Protein AF-A0A1J9Q539-F1 (afdb_monomer_lite)

pLDDT: mean 71.37, std 24.45, range [31.83, 98.31]

Foldseek 3Di:
DDDDDDDDDDDDDDDDDDDDDDDDDDDDDDPPPPPPPPPPPPDDPDDPVVLVVLLVCLVCCPVCPDPVVVVLVCQLVVQQVLLVVVCVVCVDPPPPPPDDDDDDDDPDDDDDDDDPPPPVDPQADEEEAEACFLPSNQLVVLLLADQPDPDDDDDDDDDDDDPPVNPPPNRRQNAYEYEHAHPSRVVNNVVVLCVDPSSVSCVVVVRYYYDDDPDD

Secondary structure (DSSP, 8-state):
---PPPPPPP-----------PPPP---------------TTS-SS-HHHHHHHHHHGGGTT-TTSTTHHHHHHHHHHHHHHHHHHHHHS--------------------------------SSEEEEEET-TT-HHHHHHHTTSPP--------------------SS---EEEEEEE-S-HHHHHHHHHHHHHSHHHHHHHHTTSEEEE-SS--

Radius of gyration: 27.83 Å; chains: 1; bounding box: 66×62×78 Å

Structure (mmCIF, N/CA/C/O backbone):
data_AF-A0A1J9Q539-F1
#
_entry.id   AF-A0A1J9Q539-F1
#
loop_
_atom_site.group_PDB
_atom_site.id
_atom_site.type_symbol
_atom_site.label_atom_id
_atom_site.label_alt_id
_atom_site.label_comp_id
_atom_site.label_asym_id
_atom_site.label_entity_id
_atom_site.label_seq_id
_atom_site.pdbx_PDB_ins_code
_atom_site.Cartn_x
_atom_site.Cartn_y
_atom_site.Cartn_z
_atom_site.occupancy
_atom_site.B_iso_or_equiv
_atom_site.auth_seq_id
_atom_site.auth_comp_id
_atom_site.auth_asym_id
_atom_site.auth_atom_id
_atom_site.pdbx_PDB_model_num
ATOM 1 N N . MET A 1 1 ? 9.274 31.537 33.045 1.00 42.12 1 MET A N 1
ATOM 2 C CA . MET A 1 1 ? 9.242 32.450 31.883 1.00 42.12 1 MET A CA 1
ATOM 3 C C . MET A 1 1 ? 8.513 31.735 30.762 1.00 42.12 1 MET A C 1
ATOM 5 O O . MET A 1 1 ? 8.991 30.708 30.305 1.00 42.12 1 MET A O 1
ATOM 9 N N . ALA A 1 2 ? 7.308 32.199 30.438 1.00 37.06 2 ALA A N 1
ATOM 10 C CA . ALA A 1 2 ? 6.438 31.600 29.434 1.00 37.06 2 ALA A CA 1
ATOM 11 C C . ALA A 1 2 ? 6.957 31.912 28.022 1.00 37.06 2 ALA A C 1
ATOM 13 O O . ALA A 1 2 ? 7.284 33.062 27.732 1.00 37.06 2 ALA A O 1
ATOM 14 N N . LEU A 1 3 ? 7.022 30.900 27.157 1.00 38.91 3 LEU A N 1
ATOM 15 C CA . LEU A 1 3 ? 7.260 31.073 25.727 1.00 38.91 3 LEU A CA 1
ATOM 16 C C . LEU A 1 3 ? 5.911 30.975 25.010 1.00 38.91 3 LEU A C 1
ATOM 18 O O . LEU A 1 3 ? 5.262 29.932 25.033 1.00 38.91 3 LEU A O 1
ATOM 22 N N . ASN A 1 4 ? 5.482 32.087 24.415 1.00 45.25 4 ASN A N 1
ATOM 23 C CA . ASN A 1 4 ? 4.304 32.149 23.554 1.00 45.25 4 ASN A CA 1
ATOM 24 C C . ASN A 1 4 ? 4.584 31.461 22.203 1.00 45.25 4 ASN A C 1
ATOM 26 O O . ASN A 1 4 ? 5.661 31.667 21.638 1.00 45.25 4 ASN A O 1
ATOM 30 N N . PRO A 1 5 ? 3.613 30.728 21.631 1.00 40.72 5 PRO A N 1
ATOM 31 C CA . PRO A 1 5 ? 3.705 30.206 20.273 1.00 40.72 5 PRO A CA 1
ATOM 32 C C . PRO A 1 5 ? 3.357 31.284 19.232 1.00 40.72 5 PRO A C 1
ATOM 34 O O . PRO A 1 5 ? 2.378 32.021 19.363 1.00 40.72 5 PRO A O 1
ATOM 37 N N . LEU A 1 6 ? 4.162 31.362 18.171 1.00 38.12 6 LEU A N 1
ATOM 38 C CA . LEU A 1 6 ? 3.919 32.217 17.009 1.00 38.12 6 LEU A CA 1
ATOM 39 C C . LEU A 1 6 ? 2.803 31.617 16.135 1.00 38.12 6 LEU A C 1
ATOM 41 O O . LEU A 1 6 ? 2.889 30.473 15.694 1.00 38.12 6 LEU A O 1
ATOM 45 N N . ARG A 1 7 ? 1.758 32.409 15.872 1.00 44.91 7 ARG A N 1
ATOM 46 C CA . ARG A 1 7 ? 0.731 32.140 14.851 1.00 44.91 7 ARG A CA 1
ATOM 47 C C . ARG A 1 7 ? 1.311 32.314 13.436 1.00 44.91 7 ARG A C 1
ATOM 49 O O . ARG A 1 7 ? 2.061 33.267 13.229 1.00 44.91 7 ARG A O 1
ATOM 56 N N . PRO A 1 8 ? 0.883 31.528 12.433 1.00 36.09 8 PRO A N 1
ATOM 57 C CA . PRO A 1 8 ? 1.093 31.875 11.033 1.00 36.09 8 PRO A CA 1
ATOM 58 C C . PRO A 1 8 ? 0.016 32.866 10.554 1.00 36.09 8 PRO A C 1
ATOM 60 O O . PRO A 1 8 ? -1.183 32.610 10.672 1.00 36.09 8 PRO A O 1
ATOM 63 N N . SER A 1 9 ? 0.450 34.014 10.023 1.00 42.09 9 SER A N 1
ATOM 64 C CA . SER A 1 9 ? -0.410 34.987 9.339 1.00 42.09 9 SER A CA 1
ATOM 65 C C . SER A 1 9 ? -0.566 34.611 7.869 1.00 42.09 9 SER A C 1
ATOM 67 O O . SER A 1 9 ? 0.409 34.305 7.185 1.00 42.09 9 SER A O 1
ATOM 69 N N . ALA A 1 10 ? -1.805 34.670 7.392 1.00 37.72 10 ALA A N 1
ATOM 70 C CA . ALA A 1 10 ? -2.183 34.483 6.004 1.00 37.72 10 ALA A CA 1
ATOM 71 C C . ALA A 1 10 ? -1.766 35.668 5.110 1.00 37.72 10 ALA A C 1
ATOM 73 O O . ALA A 1 10 ? -1.672 36.804 5.567 1.00 37.72 10 ALA A O 1
ATOM 74 N N . ALA A 1 11 ? -1.662 35.350 3.816 1.00 34.12 11 ALA A N 1
ATOM 75 C CA . ALA A 1 11 ? -1.829 36.217 2.650 1.00 34.12 11 ALA A CA 1
ATOM 76 C C . ALA A 1 11 ? -0.746 37.267 2.331 1.00 34.12 11 ALA A C 1
ATOM 78 O O . ALA A 1 11 ? -0.650 38.317 2.953 1.00 34.12 11 ALA A O 1
ATOM 79 N N . ALA A 1 12 ? -0.073 37.055 1.197 1.00 35.22 12 ALA A N 1
ATOM 80 C CA . ALA A 1 12 ? 0.263 38.132 0.268 1.00 35.22 12 ALA A CA 1
ATOM 81 C C . ALA A 1 12 ? 0.348 37.560 -1.153 1.00 35.22 12 ALA A C 1
ATOM 83 O O . ALA A 1 12 ? 1.359 37.006 -1.578 1.00 35.22 12 ALA A O 1
ATOM 84 N N . ALA A 1 13 ? -0.763 37.660 -1.877 1.00 35.72 13 ALA A N 1
ATOM 85 C CA . ALA A 1 13 ? -0.792 37.488 -3.317 1.00 35.72 13 ALA A CA 1
ATOM 86 C C . ALA A 1 13 ? -0.565 38.845 -4.004 1.00 35.72 13 ALA A C 1
ATOM 88 O O . ALA A 1 13 ? -1.019 39.875 -3.507 1.00 35.72 13 ALA A O 1
ATOM 89 N N . ARG A 1 14 ? -0.037 38.755 -5.234 1.00 40.31 14 ARG A N 1
ATOM 90 C CA . ARG A 1 14 ? -0.071 39.727 -6.348 1.00 40.31 14 ARG A CA 1
ATOM 91 C C . ARG A 1 14 ? 1.044 40.781 -6.379 1.00 40.31 14 ARG A C 1
ATOM 93 O O . ARG A 1 14 ? 1.140 41.629 -5.506 1.00 40.31 14 ARG A O 1
ATOM 100 N N . ASN A 1 15 ? 1.811 40.779 -7.475 1.00 34.03 15 ASN A N 1
ATOM 101 C CA . ASN A 1 15 ? 1.743 41.815 -8.520 1.00 34.03 15 ASN A CA 1
ATOM 102 C C . ASN A 1 15 ? 2.769 41.518 -9.632 1.00 34.03 15 ASN A C 1
ATOM 104 O O . ASN A 1 15 ? 3.953 41.794 -9.479 1.00 34.03 15 ASN A O 1
ATOM 108 N N . LEU A 1 16 ? 2.311 40.972 -10.764 1.00 41.88 16 LEU A N 1
ATOM 109 C CA . LEU A 1 16 ? 3.069 40.981 -12.019 1.00 41.88 16 LEU A CA 1
ATOM 110 C C . LEU A 1 16 ? 2.369 41.942 -12.977 1.00 41.88 16 LEU A C 1
ATOM 112 O O . LEU A 1 16 ? 1.231 41.724 -13.392 1.00 41.88 16 LEU A O 1
ATOM 116 N N . THR A 1 17 ? 3.050 43.049 -13.242 1.00 40.03 17 THR A N 1
ATOM 117 C CA . THR A 1 17 ? 2.577 44.178 -14.035 1.00 40.03 17 THR A CA 1
ATOM 118 C C . THR A 1 17 ? 2.595 43.854 -15.528 1.00 40.03 17 THR A C 1
ATOM 120 O O . THR A 1 17 ? 3.557 43.309 -16.061 1.00 40.03 17 THR A O 1
ATOM 123 N N . LEU A 1 18 ? 1.499 44.240 -16.179 1.00 38.53 18 LEU A N 1
ATOM 124 C CA . LEU A 1 18 ? 1.241 44.285 -17.615 1.00 38.53 18 LEU A CA 1
ATOM 125 C C . LEU A 1 18 ? 2.392 44.871 -18.450 1.00 38.53 18 LEU A C 1
ATOM 127 O O . LEU A 1 18 ? 2.784 46.017 -18.236 1.00 38.53 18 LEU A O 1
ATOM 131 N N . LEU A 1 19 ? 2.759 44.177 -19.533 1.00 40.41 19 LEU A N 1
ATOM 132 C CA . LEU A 1 19 ? 3.248 44.825 -20.752 1.00 40.41 19 LEU A CA 1
ATOM 133 C C . LEU A 1 19 ? 2.291 44.521 -21.912 1.00 40.41 19 LEU A C 1
ATOM 135 O O . LEU A 1 19 ? 2.275 43.442 -22.498 1.00 40.41 19 LEU A O 1
ATOM 139 N N . ARG A 1 20 ? 1.455 45.519 -22.193 1.00 40.19 20 ARG A N 1
ATOM 140 C CA . ARG A 1 20 ? 0.534 45.616 -23.327 1.00 40.19 20 ARG A CA 1
ATOM 141 C C . ARG A 1 20 ? 1.309 45.734 -24.647 1.00 40.19 20 ARG A C 1
ATOM 143 O O . ARG A 1 20 ? 2.167 46.601 -24.767 1.00 40.19 20 ARG A O 1
ATOM 150 N N . HIS A 1 21 ? 0.945 44.944 -25.651 1.00 42.12 21 HIS A N 1
ATOM 151 C CA . HIS A 1 21 ? 1.160 45.273 -27.063 1.00 42.12 21 HIS A CA 1
ATOM 152 C C . HIS A 1 21 ? -0.152 45.016 -27.815 1.00 42.12 21 HIS A C 1
ATOM 154 O O . HIS A 1 21 ? -0.755 43.954 -27.683 1.00 42.12 21 HIS A O 1
ATOM 160 N N . ALA A 1 22 ? -0.618 46.039 -28.531 1.00 48.28 22 ALA A N 1
ATOM 161 C CA . ALA A 1 22 ? -1.837 46.040 -29.337 1.00 48.28 22 ALA A CA 1
ATOM 162 C C . ALA A 1 22 ? -1.611 45.335 -30.702 1.00 48.28 22 ALA A C 1
ATOM 164 O O . ALA A 1 22 ? -0.460 45.132 -31.095 1.00 48.28 22 ALA A O 1
ATOM 165 N N . PRO A 1 23 ? -2.679 44.940 -31.423 1.00 46.94 23 PRO A N 1
ATOM 166 C CA . PRO A 1 23 ? -2.628 43.876 -32.422 1.00 46.94 23 PRO A CA 1
ATOM 167 C C . PRO A 1 23 ? -2.306 44.383 -33.836 1.00 46.94 23 PRO A C 1
ATOM 169 O O . PRO A 1 23 ? -2.718 45.472 -34.232 1.00 46.94 23 PRO A O 1
ATOM 172 N N . ARG A 1 24 ? -1.640 43.547 -34.642 1.00 43.25 24 ARG A N 1
ATOM 173 C CA . ARG A 1 24 ? -1.667 43.643 -36.110 1.00 43.25 24 ARG A CA 1
ATOM 174 C C . ARG A 1 24 ? -2.690 42.641 -36.634 1.00 43.25 24 ARG A C 1
ATOM 176 O O . ARG A 1 24 ? -2.593 41.453 -36.347 1.00 43.25 24 ARG A O 1
ATOM 183 N N . GLY A 1 25 ? -3.683 43.146 -37.359 1.00 46.75 25 GLY A N 1
ATOM 184 C CA . GLY A 1 25 ? -4.735 42.345 -37.967 1.00 46.75 25 GLY A CA 1
ATOM 185 C C . GLY A 1 25 ? -4.194 41.412 -39.046 1.00 46.75 25 GLY A C 1
ATOM 186 O O . GLY A 1 25 ? -3.414 41.809 -39.910 1.00 46.75 25 GLY A O 1
ATOM 187 N N . THR A 1 26 ? -4.643 40.165 -39.014 1.00 44.88 26 THR A N 1
ATOM 188 C CA . THR A 1 26 ? -4.662 39.282 -40.177 1.00 44.88 26 THR A CA 1
ATOM 189 C C . THR A 1 26 ? -5.936 38.461 -40.069 1.00 44.88 26 THR A C 1
ATOM 191 O O . THR A 1 26 ? -6.130 37.710 -39.117 1.00 44.88 26 THR A O 1
ATOM 194 N N . THR A 1 27 ? -6.845 38.691 -41.009 1.00 47.44 27 THR A N 1
ATOM 195 C CA . THR A 1 27 ? -8.103 37.968 -41.161 1.00 47.44 27 THR A CA 1
ATOM 196 C C . THR A 1 27 ? -7.796 36.488 -41.370 1.00 47.44 27 THR A C 1
ATOM 198 O O . THR A 1 27 ? -7.220 36.125 -42.392 1.00 47.44 27 THR A O 1
ATOM 201 N N . ILE A 1 28 ? -8.170 35.635 -40.417 1.00 48.03 28 ILE A N 1
ATOM 202 C CA . ILE A 1 28 ? -8.216 34.186 -40.621 1.00 48.03 28 ILE A CA 1
ATOM 203 C C . ILE A 1 28 ? -9.667 33.753 -40.458 1.00 48.03 28 ILE A C 1
ATOM 205 O O . ILE A 1 28 ? -10.281 33.922 -39.408 1.00 48.03 28 ILE A O 1
ATOM 209 N N . THR A 1 29 ? -10.201 33.238 -41.557 1.00 42.88 29 THR A N 1
ATOM 210 C CA . THR A 1 29 ? -11.530 32.666 -41.731 1.00 42.88 29 THR A CA 1
ATOM 211 C C . THR A 1 29 ? -11.848 31.656 -40.628 1.00 42.88 29 THR A C 1
ATOM 213 O O . THR A 1 29 ? -11.233 30.592 -40.551 1.00 42.88 29 THR A O 1
ATOM 216 N N . THR A 1 30 ? -12.839 31.972 -39.793 1.00 46.41 30 THR A N 1
ATOM 217 C CA . THR A 1 30 ? -13.458 31.028 -38.858 1.00 46.41 30 THR A CA 1
ATOM 218 C C . THR A 1 30 ? -14.100 29.891 -39.647 1.00 46.41 30 THR A C 1
ATOM 220 O O . THR A 1 30 ? -15.184 30.035 -40.202 1.00 46.41 30 THR A O 1
ATOM 223 N N . THR A 1 31 ? -13.439 28.736 -39.674 1.00 46.94 31 THR A N 1
ATOM 224 C CA . THR A 1 31 ? -14.130 27.452 -39.802 1.00 46.94 31 THR A CA 1
ATOM 225 C C . THR A 1 31 ? -14.277 26.906 -38.391 1.00 46.94 31 THR A C 1
ATOM 227 O O . THR A 1 31 ? -13.375 26.293 -37.824 1.00 46.94 31 THR A O 1
ATOM 230 N N . GLN A 1 32 ? -15.420 27.214 -37.781 1.00 55.31 32 GLN A N 1
ATOM 231 C CA . GLN A 1 32 ? -15.873 26.566 -36.561 1.00 55.31 32 GLN A CA 1
ATOM 232 C C . GLN A 1 32 ? -16.154 25.099 -36.905 1.00 55.31 32 GLN A C 1
ATOM 234 O O . GLN A 1 32 ? -17.251 24.732 -37.313 1.00 55.31 32 GLN A O 1
ATOM 239 N N . LEU A 1 33 ? -15.130 24.255 -36.803 1.00 46.47 33 LEU A N 1
ATOM 240 C CA . LEU A 1 33 ? -15.337 22.825 -36.659 1.00 46.47 33 LEU A CA 1
ATOM 241 C C . LEU A 1 33 ? -15.606 22.588 -35.180 1.00 46.47 33 LEU A C 1
ATOM 243 O O . LEU A 1 33 ? -14.673 22.572 -34.374 1.00 46.47 33 LEU A O 1
ATOM 247 N N . ASP A 1 34 ? -16.882 22.402 -34.844 1.00 49.72 34 ASP A N 1
ATOM 248 C CA . ASP A 1 34 ? -17.315 21.752 -33.611 1.00 49.72 34 ASP A CA 1
ATOM 249 C C . ASP A 1 34 ? -16.692 20.352 -33.564 1.00 49.72 34 ASP A C 1
ATOM 251 O O . ASP A 1 34 ? -17.282 19.337 -33.936 1.00 49.72 34 ASP A O 1
ATOM 255 N N . ARG A 1 35 ? -15.433 20.282 -33.129 1.00 54.59 35 ARG A N 1
ATOM 256 C CA . ARG A 1 35 ? -14.798 19.033 -32.746 1.00 54.59 35 ARG A CA 1
ATOM 257 C C . ARG A 1 35 ? -15.347 18.701 -31.370 1.00 54.59 35 ARG A C 1
ATOM 259 O O . ARG A 1 35 ? -14.693 18.949 -30.357 1.00 54.59 35 ARG A O 1
ATOM 266 N N . ALA A 1 36 ? -16.550 18.131 -31.343 1.00 57.19 36 ALA A N 1
ATOM 267 C CA . ALA A 1 36 ? -16.957 17.286 -30.236 1.00 57.19 36 ALA A CA 1
ATOM 268 C C . ALA A 1 36 ? -15.773 16.348 -29.960 1.00 57.19 36 ALA A C 1
ATOM 270 O O . ALA A 1 36 ? -15.392 15.540 -30.813 1.00 57.19 36 ALA A O 1
ATOM 271 N N . ARG A 1 37 ? -15.095 16.551 -28.824 1.00 54.03 37 ARG A N 1
ATOM 272 C CA . ARG A 1 37 ? -14.007 15.687 -28.367 1.00 54.03 37 ARG A CA 1
ATOM 273 C C . ARG A 1 37 ? -14.638 14.349 -28.005 1.00 54.03 37 ARG A C 1
ATOM 275 O O . ARG A 1 37 ? -14.912 14.079 -26.839 1.00 54.03 37 ARG A O 1
ATOM 282 N N . HIS A 1 38 ? -14.888 13.527 -29.017 1.00 52.78 38 HIS A N 1
ATOM 283 C CA . HIS A 1 38 ? -15.091 12.106 -28.839 1.00 52.78 38 HIS A CA 1
ATOM 284 C C . HIS A 1 38 ? -13.800 11.578 -28.212 1.00 52.78 38 HIS A C 1
ATOM 286 O O . HIS A 1 38 ? -12.797 11.395 -28.898 1.00 52.78 38 HIS A O 1
ATOM 292 N N . HIS A 1 39 ? -13.799 11.405 -26.888 1.00 60.62 39 HIS A N 1
ATOM 293 C CA . HIS A 1 39 ? -12.825 10.542 -26.239 1.00 60.62 39 HIS A CA 1
ATOM 294 C C . HIS A 1 39 ? -13.112 9.151 -26.790 1.00 60.62 39 HIS A C 1
ATOM 296 O O . HIS A 1 39 ? -14.050 8.492 -26.350 1.00 60.62 39 HIS A O 1
ATOM 302 N N . SER A 1 40 ? -12.369 8.746 -27.818 1.00 58.59 40 SER A N 1
ATOM 303 C CA . SER A 1 40 ? -12.327 7.366 -28.280 1.00 58.59 40 SER A CA 1
ATOM 304 C C . SER A 1 40 ? -11.898 6.511 -27.089 1.00 58.59 40 SER A C 1
ATOM 306 O O . SER A 1 40 ? -10.716 6.436 -26.751 1.00 58.59 40 SER A O 1
ATOM 308 N N . SER A 1 41 ? -12.879 5.946 -26.393 1.00 62.53 41 SER A N 1
ATOM 309 C CA . SER A 1 41 ? -12.756 5.238 -25.120 1.00 62.53 41 SER A CA 1
ATOM 310 C C . SER A 1 41 ? -12.203 3.822 -25.309 1.00 62.53 41 SER A C 1
ATOM 312 O O . SER A 1 41 ? -12.788 2.850 -24.838 1.00 62.53 41 SER A O 1
ATOM 314 N N . SER A 1 42 ? -11.097 3.701 -26.043 1.00 64.62 42 SER A N 1
ATOM 315 C CA . SER A 1 42 ? -10.437 2.424 -26.353 1.00 64.62 42 SER A CA 1
ATOM 316 C C . SER A 1 42 ? -8.970 2.381 -25.915 1.00 64.62 42 SER A C 1
ATOM 318 O O . SER A 1 42 ? -8.341 1.334 -26.023 1.00 64.62 42 SER A O 1
ATOM 320 N N . ALA A 1 43 ? -8.415 3.488 -25.411 1.00 70.50 43 ALA A N 1
ATOM 321 C CA . ALA A 1 43 ? -7.065 3.526 -24.857 1.00 70.50 43 ALA A CA 1
ATOM 322 C C . ALA A 1 43 ? -7.105 3.327 -23.333 1.00 70.50 43 ALA A C 1
ATOM 324 O O . ALA A 1 43 ? -7.864 3.998 -22.632 1.00 70.50 43 ALA A O 1
ATOM 325 N N . SER A 1 44 ? -6.287 2.403 -22.827 1.00 82.81 44 SER A N 1
ATOM 326 C CA . SER A 1 44 ? -6.078 2.208 -21.390 1.00 82.81 44 SER A CA 1
ATOM 327 C C . SER A 1 44 ? -5.455 3.461 -20.767 1.00 82.81 44 SER A C 1
ATOM 329 O O . SER A 1 44 ? -4.552 4.055 -21.351 1.00 82.81 44 SER A O 1
ATOM 331 N N . SER A 1 45 ? -5.880 3.838 -19.557 1.00 85.50 45 SER A N 1
ATOM 332 C CA . SER A 1 45 ? -5.196 4.872 -18.762 1.00 85.50 45 SER A CA 1
ATOM 333 C C . SER A 1 45 ? -3.882 4.374 -18.142 1.00 85.50 45 SER A C 1
ATOM 335 O O . SER A 1 45 ? -3.218 5.120 -17.427 1.00 85.50 45 SER A O 1
ATOM 337 N N . VAL A 1 46 ? -3.532 3.104 -18.358 1.00 88.25 46 VAL A N 1
ATOM 338 C CA . VAL A 1 46 ? -2.326 2.461 -17.832 1.00 88.25 46 VAL A CA 1
ATOM 339 C C . VAL A 1 46 ? -1.247 2.428 -18.916 1.00 88.25 46 VAL A C 1
ATOM 341 O O . VAL A 1 46 ? -1.480 1.898 -20.001 1.00 88.25 46 VAL A O 1
ATOM 344 N N . SER A 1 47 ? -0.063 2.961 -18.605 1.00 91.88 47 SER A N 1
ATOM 345 C CA . SER A 1 47 ? 1.105 2.966 -19.496 1.00 91.88 47 SER A CA 1
ATOM 346 C C . SER A 1 47 ? 1.928 1.681 -19.356 1.00 91.88 47 SER A C 1
ATOM 348 O O . SER A 1 47 ? 2.330 1.312 -18.251 1.00 91.88 47 SER A O 1
ATOM 350 N N . SER A 1 48 ? 2.215 1.013 -20.477 1.00 92.06 48 SER A N 1
ATOM 351 C CA . SER A 1 48 ? 3.081 -0.176 -20.523 1.00 92.06 48 SER A CA 1
ATOM 352 C C . SER A 1 48 ? 4.528 0.129 -20.147 1.00 92.06 48 SER A C 1
ATOM 354 O O . SER A 1 48 ? 5.191 -0.699 -19.517 1.00 92.06 48 SER A O 1
ATOM 356 N N . ASP A 1 49 ? 5.011 1.314 -20.513 1.00 95.19 49 ASP A N 1
ATOM 357 C CA . ASP A 1 49 ? 6.397 1.719 -20.278 1.00 95.19 49 ASP A CA 1
ATOM 358 C C . ASP A 1 49 ? 6.629 1.955 -18.783 1.00 95.19 49 ASP A C 1
ATOM 360 O O . ASP A 1 49 ? 7.614 1.473 -18.226 1.00 95.19 49 ASP A O 1
ATOM 364 N N . GLU A 1 50 ? 5.657 2.574 -18.104 1.00 94.75 50 GLU A N 1
ATOM 365 C CA . GLU A 1 50 ? 5.665 2.741 -16.645 1.00 94.75 50 GLU A CA 1
ATOM 366 C C . GLU A 1 50 ? 5.589 1.387 -15.927 1.00 94.75 50 GLU A C 1
ATOM 368 O O . GLU A 1 50 ? 6.380 1.119 -15.020 1.00 94.75 50 GLU A O 1
ATOM 373 N N . ILE A 1 51 ? 4.700 0.480 -16.367 1.00 94.00 51 ILE A N 1
ATOM 374 C CA . ILE A 1 51 ? 4.644 -0.886 -15.815 1.00 94.00 51 ILE A CA 1
ATOM 375 C C . ILE A 1 51 ? 6.010 -1.562 -15.936 1.00 94.00 51 ILE A C 1
ATOM 377 O O . ILE A 1 51 ? 6.484 -2.167 -14.972 1.00 94.00 51 ILE A O 1
ATOM 381 N N . THR A 1 52 ? 6.640 -1.480 -17.108 1.00 95.44 52 THR A N 1
ATOM 382 C CA . THR A 1 52 ? 7.940 -2.107 -17.368 1.00 95.44 52 THR A CA 1
ATOM 383 C C . THR A 1 52 ? 9.014 -1.508 -16.467 1.00 95.44 52 THR A C 1
ATOM 385 O O . THR A 1 52 ? 9.729 -2.252 -15.795 1.00 95.44 52 THR A O 1
ATOM 388 N N . HIS A 1 53 ? 9.077 -0.178 -16.381 1.00 95.06 53 HIS A N 1
ATOM 389 C CA . HIS A 1 53 ? 10.028 0.532 -15.533 1.00 95.06 53 HIS A CA 1
ATOM 390 C C . HIS A 1 53 ? 9.935 0.091 -14.064 1.00 95.06 53 HIS A C 1
ATOM 392 O O . HIS A 1 53 ? 10.935 -0.343 -13.487 1.00 95.06 53 HIS A O 1
ATOM 398 N N . PHE A 1 54 ? 8.737 0.107 -13.468 1.00 96.06 54 PHE A N 1
ATOM 399 C CA . PHE A 1 54 ? 8.563 -0.303 -12.069 1.00 96.06 54 PHE A CA 1
ATOM 400 C C . PHE A 1 54 ? 8.748 -1.808 -11.855 1.00 96.06 54 PHE A C 1
ATOM 402 O O . PHE A 1 54 ? 9.240 -2.218 -10.803 1.00 96.06 54 PHE A O 1
ATOM 409 N N . SER A 1 55 ? 8.427 -2.637 -12.851 1.00 94.69 55 SER A N 1
ATOM 410 C CA . SER A 1 55 ? 8.676 -4.083 -12.780 1.00 94.69 55 SER A CA 1
ATOM 411 C C . SER A 1 55 ? 10.172 -4.398 -12.710 1.00 94.69 55 SER A C 1
ATOM 413 O O . SER A 1 55 ? 10.565 -5.298 -11.969 1.00 94.69 55 SER A O 1
ATOM 415 N N . CYS A 1 56 ? 11.017 -3.630 -13.406 1.00 96.12 56 CYS A N 1
ATOM 416 C CA . CYS A 1 56 ? 12.476 -3.762 -13.322 1.00 96.12 56 CYS A CA 1
ATOM 417 C C . CYS A 1 56 ? 13.029 -3.413 -11.930 1.00 96.12 56 CYS A C 1
ATOM 419 O O . CYS A 1 56 ? 14.048 -3.965 -11.520 1.00 96.12 56 CYS A O 1
ATOM 421 N N . LEU A 1 57 ? 12.356 -2.528 -11.189 1.00 95.94 57 LEU A N 1
ATOM 422 C CA . LEU A 1 57 ? 12.739 -2.129 -9.829 1.00 95.94 57 LEU A CA 1
ATOM 423 C C . LEU A 1 57 ? 12.139 -3.033 -8.740 1.00 95.94 57 LEU A C 1
ATOM 425 O O . LEU A 1 57 ? 12.483 -2.902 -7.567 1.00 95.94 57 LEU A O 1
ATOM 429 N N . ALA A 1 58 ? 11.238 -3.951 -9.098 1.00 95.69 58 ALA A N 1
ATOM 430 C CA . ALA A 1 58 ? 10.439 -4.699 -8.132 1.00 95.69 58 ALA A CA 1
ATOM 431 C C . ALA A 1 58 ? 11.285 -5.529 -7.150 1.00 95.69 58 ALA A C 1
ATOM 433 O O . ALA A 1 58 ? 10.935 -5.624 -5.977 1.00 95.69 58 ALA A O 1
ATOM 434 N N . SER A 1 59 ? 12.407 -6.107 -7.587 1.00 96.25 59 SER A N 1
ATOM 435 C CA . SER A 1 59 ? 13.251 -6.954 -6.729 1.00 96.25 59 SER A CA 1
ATOM 436 C C . SER A 1 59 ? 13.951 -6.191 -5.598 1.00 96.25 59 SER A C 1
ATOM 438 O O . SER A 1 59 ? 14.209 -6.780 -4.552 1.00 96.25 59 SER A O 1
ATOM 440 N N . SER A 1 60 ? 14.229 -4.895 -5.774 1.00 97.25 60 SER A N 1
ATOM 441 C CA . SER A 1 60 ? 14.869 -4.034 -4.768 1.00 97.25 60 SER A CA 1
ATOM 442 C C . SER A 1 60 ? 13.877 -3.141 -4.019 1.00 97.25 60 SER A C 1
ATOM 444 O O . SER A 1 60 ? 14.283 -2.314 -3.205 1.00 97.25 60 SER A O 1
ATOM 446 N N . TRP A 1 61 ? 12.569 -3.318 -4.237 1.00 97.88 61 TRP A N 1
ATOM 447 C CA . TRP A 1 61 ? 11.528 -2.453 -3.669 1.00 97.88 61 TRP A CA 1
ATOM 448 C C . TRP A 1 61 ? 11.555 -2.392 -2.134 1.00 97.88 61 TRP A C 1
ATOM 450 O O . TRP A 1 61 ? 11.229 -1.368 -1.532 1.00 97.88 61 TRP A O 1
ATOM 460 N N . TRP A 1 62 ? 11.963 -3.489 -1.495 1.00 97.94 62 TRP A N 1
ATOM 461 C CA . TRP A 1 62 ? 12.059 -3.626 -0.040 1.00 97.94 62 TRP A CA 1
ATOM 462 C C . TRP A 1 62 ? 13.470 -3.440 0.525 1.00 97.94 62 TRP A C 1
ATOM 464 O O . TRP A 1 62 ? 13.661 -3.610 1.727 1.00 97.94 62 TRP A O 1
ATOM 474 N N . ASP A 1 63 ? 14.443 -3.056 -0.302 1.00 98.00 63 ASP A N 1
ATOM 475 C CA . ASP A 1 63 ? 15.743 -2.607 0.191 1.00 98.00 63 ASP A CA 1
ATOM 476 C C . ASP A 1 63 ? 15.599 -1.193 0.797 1.00 98.00 63 ASP A C 1
ATOM 478 O O . ASP A 1 63 ? 15.305 -0.239 0.064 1.00 98.00 63 ASP A O 1
ATOM 482 N N . PRO A 1 64 ? 15.812 -1.006 2.116 1.00 97.25 64 PRO A N 1
ATOM 483 C CA . PRO A 1 64 ? 15.686 0.302 2.760 1.00 97.25 64 PRO A CA 1
ATOM 484 C C . PRO A 1 64 ? 16.750 1.312 2.299 1.00 97.25 64 PRO A C 1
ATOM 486 O O . PRO A 1 64 ? 16.616 2.515 2.554 1.00 97.25 64 PRO A O 1
ATOM 489 N N . LEU 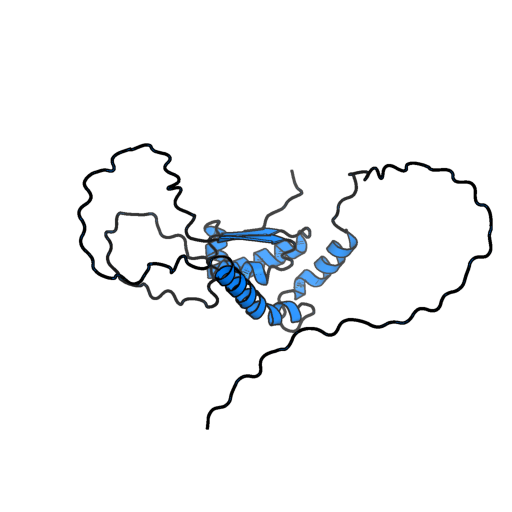A 1 65 ? 17.824 0.856 1.648 1.00 97.88 65 LEU A N 1
ATOM 490 C CA . LEU A 1 65 ? 18.859 1.705 1.055 1.00 97.88 65 LEU A CA 1
ATOM 491 C C . LEU A 1 65 ? 18.736 1.803 -0.477 1.00 97.88 65 LEU A C 1
ATOM 493 O O . LEU A 1 65 ? 19.493 2.552 -1.091 1.00 97.88 65 LEU A O 1
ATOM 497 N N . GLY A 1 66 ? 17.780 1.091 -1.078 1.00 96.81 66 GLY A N 1
ATOM 498 C CA . GLY A 1 66 ? 17.597 0.998 -2.523 1.00 96.81 66 GLY A CA 1
ATOM 499 C C . GLY A 1 66 ? 16.830 2.173 -3.147 1.00 96.81 66 GLY A C 1
ATOM 500 O O . GLY A 1 66 ? 16.526 3.168 -2.481 1.00 96.81 66 GLY A O 1
ATOM 501 N N . PRO A 1 67 ? 16.451 2.063 -4.435 1.00 97.44 67 PRO A N 1
ATOM 502 C CA . PRO A 1 67 ? 15.760 3.131 -5.169 1.00 97.44 67 PRO A CA 1
ATOM 503 C C . PRO A 1 67 ? 14.444 3.589 -4.519 1.00 97.44 67 PRO A C 1
ATOM 505 O O . PRO A 1 67 ? 14.099 4.768 -4.564 1.00 97.44 67 PRO A O 1
ATOM 508 N N . SER A 1 68 ? 13.726 2.677 -3.855 1.00 97.56 68 SER A N 1
ATOM 509 C CA . SER A 1 68 ? 12.465 2.962 -3.154 1.00 97.56 68 SER A CA 1
ATOM 510 C C . SER A 1 68 ? 12.653 3.486 -1.722 1.00 97.56 68 SER A C 1
ATOM 512 O O . SER A 1 68 ? 11.663 3.637 -1.003 1.00 97.56 68 SER A O 1
ATOM 514 N N . ARG A 1 69 ? 13.884 3.799 -1.285 1.00 98.19 69 ARG A N 1
ATOM 515 C CA . ARG A 1 69 ? 14.217 4.272 0.076 1.00 98.19 69 ARG A CA 1
ATOM 516 C C . ARG A 1 69 ? 13.281 5.364 0.593 1.00 98.19 69 ARG A C 1
ATOM 518 O O . ARG A 1 69 ? 12.863 5.317 1.748 1.00 98.19 69 ARG A O 1
ATOM 525 N N . ILE A 1 70 ? 12.932 6.344 -0.242 1.00 98.31 70 ILE A N 1
ATOM 526 C CA . ILE A 1 70 ? 12.067 7.450 0.190 1.00 98.31 70 ILE A CA 1
ATOM 527 C C . ILE A 1 70 ? 10.667 6.965 0.600 1.00 98.31 70 ILE A C 1
ATOM 529 O O . ILE A 1 70 ? 10.103 7.485 1.557 1.00 98.31 70 ILE A O 1
ATOM 533 N N . LEU A 1 71 ? 10.137 5.915 -0.040 1.00 97.75 71 LEU A N 1
ATOM 534 C CA . LEU A 1 71 ? 8.836 5.335 0.308 1.00 97.75 71 LEU A CA 1
ATOM 535 C C . LEU A 1 71 ? 8.860 4.675 1.689 1.00 97.75 71 LEU A C 1
ATOM 537 O O . LEU A 1 71 ? 7.868 4.767 2.416 1.00 97.75 71 LEU A O 1
ATOM 541 N N . HIS A 1 72 ? 9.981 4.046 2.057 1.00 98.19 72 HIS A N 1
ATOM 542 C CA . HIS A 1 72 ? 10.200 3.491 3.396 1.00 98.19 72 HIS A CA 1
ATOM 543 C C . HIS A 1 72 ? 10.244 4.600 4.444 1.00 98.19 72 HIS A C 1
ATOM 545 O O . HIS A 1 72 ? 9.492 4.554 5.414 1.00 98.19 72 HIS A O 1
ATOM 551 N N . LEU A 1 73 ? 11.062 5.632 4.207 1.00 97.88 73 LEU A N 1
ATOM 552 C CA . LEU A 1 73 ? 11.217 6.765 5.126 1.00 97.88 73 LEU A CA 1
ATOM 553 C C . LEU A 1 73 ? 9.912 7.546 5.321 1.00 97.88 73 LEU A C 1
ATOM 555 O O . LEU A 1 73 ? 9.609 7.964 6.434 1.00 97.88 73 LEU A O 1
ATOM 559 N N . MET A 1 74 ? 9.119 7.718 4.262 1.00 97.94 74 MET A N 1
ATOM 560 C CA . MET A 1 74 ? 7.833 8.413 4.341 1.00 97.94 74 MET A CA 1
ATOM 561 C C . MET A 1 74 ? 6.710 7.560 4.938 1.00 97.94 74 MET A C 1
ATOM 563 O O . MET A 1 74 ? 5.657 8.102 5.266 1.00 97.94 74 MET A O 1
ATOM 567 N N . ASN A 1 75 ? 6.865 6.237 5.050 1.00 97.00 75 ASN A N 1
ATOM 568 C CA . ASN A 1 75 ? 5.762 5.365 5.452 1.00 97.00 75 ASN A CA 1
ATOM 569 C C . ASN A 1 75 ? 5.185 5.689 6.845 1.00 97.00 75 ASN A C 1
ATOM 571 O O . ASN A 1 75 ? 3.966 5.817 6.931 1.00 97.00 75 ASN A O 1
ATOM 575 N N . PRO A 1 76 ? 5.992 5.904 7.905 1.00 95.44 76 PRO A N 1
ATOM 576 C CA . PRO A 1 76 ? 5.458 6.298 9.211 1.00 95.44 76 PRO A CA 1
ATOM 577 C C . PRO A 1 76 ? 4.639 7.597 9.150 1.00 95.44 76 PRO A C 1
ATOM 579 O O . PRO A 1 76 ? 3.518 7.642 9.645 1.00 95.44 76 PRO A O 1
ATOM 582 N N . LEU A 1 77 ? 5.140 8.612 8.437 1.00 95.94 77 LEU A N 1
ATOM 583 C CA . LEU A 1 77 ? 4.446 9.895 8.276 1.00 95.94 77 LEU A CA 1
ATOM 584 C C . LEU A 1 77 ? 3.135 9.761 7.491 1.00 95.94 77 LEU A C 1
ATOM 586 O O . LEU A 1 77 ? 2.163 10.448 7.795 1.00 95.94 77 LEU A O 1
ATOM 590 N N . ARG A 1 78 ? 3.077 8.865 6.494 1.00 96.06 78 ARG A N 1
ATOM 591 C CA . ARG A 1 78 ? 1.832 8.572 5.762 1.00 96.06 78 ARG A CA 1
ATOM 592 C C . ARG A 1 78 ? 0.756 8.025 6.694 1.00 96.06 78 ARG A C 1
ATOM 594 O O . ARG A 1 78 ? -0.391 8.451 6.602 1.00 96.06 78 ARG A O 1
ATOM 601 N N . HIS A 1 79 ? 1.125 7.115 7.593 1.00 95.38 79 HIS A N 1
ATOM 602 C CA . HIS A 1 79 ? 0.209 6.583 8.602 1.00 95.38 79 HIS A CA 1
ATOM 603 C C . HIS A 1 79 ? -0.286 7.673 9.553 1.00 95.38 79 HIS A C 1
ATOM 605 O O . HIS A 1 79 ? -1.487 7.750 9.808 1.00 95.38 79 HIS A O 1
ATOM 611 N N . GLU A 1 80 ? 0.609 8.536 10.039 1.00 94.88 80 GLU A N 1
ATOM 612 C CA . GLU A 1 80 ? 0.244 9.633 10.948 1.00 94.88 80 GLU A CA 1
ATOM 613 C C . GLU A 1 80 ? -0.716 10.616 10.285 1.00 94.88 80 GLU A C 1
ATOM 615 O O . GLU A 1 80 ? -1.755 10.947 10.855 1.00 94.88 80 GLU A O 1
ATOM 620 N N . PHE A 1 81 ? -0.410 11.017 9.052 1.00 95.38 81 PHE A N 1
ATOM 621 C CA . PHE A 1 81 ? -1.253 11.913 8.272 1.00 95.38 81 PHE A CA 1
ATOM 622 C C . PHE A 1 81 ? -2.639 11.315 7.997 1.00 95.38 81 PHE A C 1
ATOM 624 O O . PHE A 1 81 ? -3.659 11.979 8.163 1.00 95.38 81 PHE A O 1
ATOM 631 N N . ILE A 1 82 ? -2.706 10.038 7.613 1.00 94.12 82 ILE A N 1
ATOM 632 C CA . ILE A 1 82 ? -3.990 9.360 7.393 1.00 94.12 82 ILE A CA 1
ATOM 633 C C . ILE A 1 82 ? -4.808 9.334 8.686 1.00 94.12 82 ILE A C 1
ATOM 635 O O . ILE A 1 82 ? -6.001 9.638 8.664 1.00 94.12 82 ILE A O 1
ATOM 639 N N . ALA A 1 83 ? -4.180 9.007 9.816 1.00 91.94 83 ALA A N 1
ATOM 640 C CA . ALA A 1 83 ? -4.861 8.986 11.102 1.00 91.94 83 ALA A CA 1
ATOM 641 C C . ALA A 1 83 ? -5.338 10.379 11.542 1.00 91.94 83 ALA A C 1
ATOM 643 O O . ALA A 1 83 ? -6.447 10.488 12.069 1.00 91.94 83 ALA A O 1
ATOM 644 N N . SER A 1 84 ? -4.563 11.442 11.288 1.00 92.38 84 SER A N 1
ATOM 645 C CA . SER A 1 84 ? -4.991 12.814 11.589 1.00 92.38 84 SER A CA 1
ATOM 646 C C . SER A 1 84 ? -6.188 13.226 10.735 1.00 92.38 84 SER A C 1
ATOM 648 O O . SER A 1 84 ? -7.179 13.707 11.279 1.00 92.38 84 SER A O 1
ATOM 650 N N . CYS A 1 85 ? -6.166 12.944 9.428 1.00 92.06 85 CYS A N 1
ATOM 651 C CA . CYS A 1 85 ? -7.309 13.207 8.552 1.00 92.06 85 CYS A CA 1
ATOM 652 C C . CYS A 1 85 ? -8.572 12.464 9.010 1.00 92.06 85 CYS A C 1
ATOM 654 O O . CYS A 1 85 ? -9.664 13.028 8.982 1.00 92.06 85 CYS A O 1
ATOM 656 N N . ILE A 1 86 ? -8.440 11.213 9.461 1.00 89.56 86 ILE A N 1
ATOM 657 C CA . ILE A 1 86 ? -9.574 10.438 9.986 1.00 89.56 86 ILE A CA 1
ATOM 658 C C . ILE A 1 86 ? -10.133 11.087 11.251 1.00 89.56 86 ILE A C 1
ATOM 660 O O . ILE A 1 86 ? -11.348 11.268 11.345 1.00 89.56 86 ILE A O 1
ATOM 664 N N . ALA A 1 87 ? -9.266 11.470 12.190 1.00 87.12 87 ALA A N 1
ATOM 665 C CA . ALA A 1 87 ? -9.669 12.132 13.427 1.00 87.12 87 ALA A CA 1
ATOM 666 C C . ALA A 1 87 ? -10.379 13.474 13.170 1.00 87.12 87 ALA A C 1
ATOM 668 O O . ALA A 1 87 ? -11.373 13.772 13.826 1.00 87.12 87 ALA A O 1
ATOM 669 N N . GLU A 1 88 ? -9.914 14.249 12.188 1.00 87.62 88 GLU A N 1
ATOM 670 C CA . GLU A 1 88 ? -10.543 15.510 11.773 1.00 87.62 88 GLU A CA 1
ATOM 671 C C . GLU A 1 88 ? -11.878 15.300 11.050 1.00 87.62 88 GLU A C 1
ATOM 673 O O . GLU A 1 88 ? -12.814 16.072 11.242 1.00 87.62 88 GLU A O 1
ATOM 678 N N . SER A 1 89 ? -11.979 14.257 10.220 1.00 84.62 89 SER A N 1
ATOM 679 C CA . SER A 1 89 ? -13.189 13.956 9.442 1.00 84.62 89 SER A CA 1
ATOM 680 C C . SER A 1 89 ? -14.342 13.405 10.283 1.00 84.62 89 SER A C 1
ATOM 682 O O . SER A 1 89 ? -15.496 13.464 9.861 1.00 84.62 89 SER A O 1
ATOM 684 N N . ASN A 1 90 ? -14.034 12.880 11.471 1.00 71.12 90 ASN A N 1
ATOM 685 C CA . ASN A 1 90 ? -15.006 12.363 12.423 1.00 71.12 90 ASN A CA 1
ATOM 686 C C . ASN A 1 90 ? -14.906 13.144 13.743 1.00 71.12 90 ASN A C 1
ATOM 688 O O . ASN A 1 90 ? -14.483 12.573 14.756 1.00 71.12 90 ASN A O 1
ATOM 692 N N . PRO A 1 91 ? -15.251 14.450 13.754 1.00 58.22 91 PRO A N 1
ATOM 693 C CA . PRO A 1 91 ? -15.334 15.189 14.997 1.00 58.22 91 PRO A CA 1
ATOM 694 C C . PRO A 1 91 ? -16.412 14.494 15.822 1.00 58.22 91 PRO A C 1
ATOM 696 O O . PRO A 1 91 ? -17.587 14.502 15.453 1.00 58.22 91 PRO A O 1
ATOM 699 N N . ARG A 1 92 ? -16.004 13.822 16.905 1.00 55.91 92 ARG A N 1
ATOM 700 C CA . ARG A 1 92 ? -16.955 13.243 17.853 1.00 55.91 92 ARG A CA 1
ATOM 701 C C . ARG A 1 92 ? -17.997 14.310 18.163 1.00 55.91 92 ARG A C 1
ATOM 703 O O . ARG A 1 92 ? -17.655 15.468 18.402 1.00 55.91 92 ARG A O 1
ATOM 710 N N . SER A 1 93 ? -19.258 13.901 18.163 1.00 48.09 93 SER A N 1
ATOM 711 C CA . SER A 1 93 ? -20.400 14.644 18.683 1.00 48.09 93 SER A CA 1
ATOM 712 C C . SER A 1 93 ? -20.280 14.833 20.203 1.00 48.09 93 SER A C 1
ATOM 714 O O . SER A 1 93 ? -21.213 14.542 20.947 1.00 48.09 93 SER A O 1
ATOM 716 N N . ASP A 1 94 ? -19.131 15.309 20.684 1.00 49.00 94 ASP A N 1
ATOM 717 C CA . ASP A 1 94 ? -18.897 15.724 22.063 1.00 49.00 94 ASP A CA 1
ATOM 718 C C . ASP A 1 94 ? -19.500 17.123 22.246 1.00 49.00 94 ASP A C 1
ATOM 720 O O . ASP A 1 94 ? -18.841 18.109 22.555 1.00 49.00 94 ASP A O 1
ATOM 724 N N . THR A 1 95 ? -20.805 17.209 22.013 1.00 46.41 95 THR A N 1
ATOM 725 C CA . THR A 1 95 ? -21.678 18.209 22.626 1.00 46.41 95 THR A CA 1
ATOM 726 C C . THR A 1 95 ? -22.808 17.455 23.312 1.00 46.41 95 THR A C 1
ATOM 728 O O . THR A 1 95 ? -23.980 17.604 22.995 1.00 46.41 95 THR A O 1
ATOM 731 N N . SER A 1 96 ? -22.452 16.626 24.295 1.00 48.22 96 SER A N 1
ATOM 732 C CA . SER A 1 96 ? -23.357 16.500 25.436 1.00 48.22 96 SER A CA 1
ATOM 733 C C . SER A 1 96 ? -23.274 17.842 26.173 1.00 48.22 96 SER A C 1
ATOM 735 O O . SER A 1 96 ? -22.175 18.201 26.606 1.00 48.22 96 SER A O 1
ATOM 737 N N . PRO A 1 97 ? -24.353 18.643 26.258 1.00 50.12 97 PRO A N 1
ATOM 738 C CA . PRO A 1 97 ? -24.317 19.866 27.049 1.00 50.12 97 PRO A CA 1
ATOM 739 C C . PRO A 1 97 ? -23.976 19.509 28.505 1.00 50.12 97 PRO A C 1
ATOM 741 O O . PRO A 1 97 ? -24.308 18.404 28.949 1.00 50.12 97 PRO A O 1
ATOM 744 N N . PRO A 1 98 ? -23.318 20.405 29.266 1.00 46.62 98 PRO A N 1
ATOM 745 C CA . PRO A 1 98 ? -23.129 20.180 30.690 1.00 46.62 98 PRO A CA 1
ATOM 746 C C . PRO A 1 98 ? -24.500 19.926 31.313 1.00 46.62 98 PRO A C 1
ATOM 748 O O . PRO A 1 98 ? -25.430 20.710 31.130 1.00 46.62 98 PRO A O 1
ATOM 751 N N . SER A 1 99 ? -24.627 18.800 32.012 1.00 44.81 99 SER A N 1
ATOM 752 C CA . SER A 1 99 ? -25.813 18.418 32.762 1.00 44.81 99 SER A CA 1
ATOM 753 C C . SER A 1 99 ? -26.081 19.455 33.854 1.00 44.81 99 SER A C 1
ATOM 755 O O . SER A 1 99 ? -25.646 19.301 34.996 1.00 44.81 99 SER A O 1
ATOM 757 N N . SER A 1 100 ? -26.791 20.528 33.518 1.00 42.91 100 SER A N 1
ATOM 758 C CA . SER A 1 100 ? -27.508 21.316 34.505 1.00 42.91 100 SER A CA 1
ATOM 759 C C . SER A 1 100 ? -28.782 20.552 34.837 1.00 42.91 100 SER A C 1
ATOM 761 O O . SER A 1 100 ? -29.713 20.465 34.036 1.00 42.91 100 SER A O 1
ATOM 763 N N . SER A 1 101 ? -28.790 19.968 36.025 1.00 50.38 101 SER A N 1
ATOM 764 C CA . SER A 1 101 ? -29.980 19.506 36.723 1.00 50.38 101 SER A CA 1
ATOM 765 C C . SER A 1 101 ? -31.119 20.526 36.621 1.00 50.38 101 SER A C 1
ATOM 767 O O . SER A 1 101 ? -31.046 21.599 37.218 1.00 50.38 101 SER A O 1
ATOM 769 N N . SER A 1 102 ? -32.193 20.175 35.921 1.00 44.06 102 SER A N 1
ATOM 770 C CA . SER A 1 102 ? -33.516 20.725 36.204 1.00 44.06 102 SER A CA 1
ATOM 771 C C . SER A 1 102 ? -34.575 19.711 35.797 1.00 44.06 102 SER A C 1
ATOM 773 O O . SER A 1 102 ? -34.675 19.294 34.647 1.00 44.06 102 SER A O 1
ATOM 775 N N . SER A 1 103 ? -35.304 19.257 36.806 1.00 49.94 103 SER A N 1
ATOM 776 C CA . SER A 1 103 ? -36.460 18.390 36.704 1.00 49.94 103 SER A CA 1
ATOM 777 C C . SER A 1 103 ? -37.613 19.154 36.054 1.00 49.94 103 SER A C 1
ATOM 779 O O . SER A 1 103 ? -38.074 20.145 36.614 1.00 49.94 103 SER A O 1
ATOM 781 N N . SER A 1 104 ? -38.134 18.671 34.929 1.00 46.69 104 SER A N 1
ATOM 782 C CA . SER A 1 104 ? -39.517 18.944 34.534 1.00 46.69 104 SER A CA 1
ATOM 783 C C . SER A 1 104 ? -40.087 17.732 33.810 1.00 46.69 104 SER A C 1
ATOM 785 O O . SER A 1 104 ? -39.637 17.347 32.734 1.00 46.69 104 SER A O 1
ATOM 787 N N . SER A 1 105 ? -41.059 17.096 34.451 1.00 47.38 105 SER A N 1
ATOM 788 C CA . SER A 1 105 ? -41.875 16.027 33.894 1.00 47.38 105 SER A CA 1
ATOM 789 C C . SER A 1 105 ? -42.866 16.606 32.884 1.00 47.38 105 SER A C 1
ATOM 791 O O . SER A 1 105 ? -43.868 17.187 33.299 1.00 47.38 105 SER A O 1
ATOM 793 N N . ASP A 1 106 ? -42.612 16.420 31.590 1.00 40.97 106 ASP A N 1
ATOM 794 C CA . ASP A 1 106 ? -43.605 16.653 30.535 1.00 40.97 106 ASP A CA 1
ATOM 795 C C . ASP A 1 106 ? -44.205 15.308 30.075 1.00 40.97 106 ASP A C 1
ATOM 797 O O . ASP A 1 106 ? -43.462 14.442 29.609 1.00 40.97 106 ASP A O 1
ATOM 801 N N . PRO A 1 107 ? -45.531 15.086 30.200 1.00 52.62 107 PRO A N 1
ATOM 802 C CA . PRO A 1 107 ? -46.154 13.780 29.971 1.00 52.62 107 PRO A CA 1
ATOM 803 C C . PRO A 1 107 ? -46.721 13.572 28.552 1.00 52.62 107 PRO A C 1
ATOM 805 O O . PRO A 1 107 ? -47.575 12.710 28.365 1.00 52.62 107 PRO A O 1
ATOM 808 N N . TYR A 1 108 ? -46.279 14.319 27.536 1.00 39.72 108 TYR A N 1
ATOM 809 C CA . TYR A 1 108 ? -46.774 14.148 26.162 1.00 39.72 108 TYR A CA 1
ATOM 810 C C . TYR A 1 108 ? -45.642 14.073 25.136 1.00 39.72 108 TYR A C 1
ATOM 812 O O . TYR A 1 108 ? -45.290 15.075 24.521 1.00 39.72 108 TYR A O 1
ATOM 820 N N . ASN A 1 109 ? -45.138 12.864 24.874 1.00 38.47 109 ASN A N 1
ATOM 821 C CA . ASN A 1 109 ? -44.764 12.493 23.510 1.00 38.47 109 ASN A CA 1
ATOM 822 C C . ASN A 1 109 ? -44.747 10.967 23.333 1.00 38.47 109 ASN A C 1
ATOM 824 O O . ASN A 1 109 ? -43.819 10.295 23.767 1.00 38.47 109 ASN A O 1
ATOM 828 N N . ASN A 1 110 ? -45.778 10.436 22.677 1.00 46.03 110 ASN A N 1
ATOM 829 C CA . ASN A 1 110 ? -45.772 9.106 22.076 1.00 46.03 110 ASN A CA 1
ATOM 830 C C . ASN A 1 110 ? -46.143 9.272 20.604 1.00 46.03 110 ASN A C 1
ATOM 832 O O . ASN A 1 110 ? -47.290 9.610 20.304 1.00 46.03 110 ASN A O 1
ATOM 836 N N . LYS A 1 111 ? -45.183 9.007 19.715 1.00 43.50 111 LYS A N 1
ATOM 837 C CA . LYS A 1 111 ? -45.409 8.456 18.375 1.00 43.50 111 LYS A CA 1
ATOM 838 C C . LYS A 1 111 ? -44.208 7.595 18.005 1.00 43.50 111 LYS A C 1
ATOM 840 O O . LYS A 1 111 ? -43.142 8.113 17.684 1.00 43.50 111 LYS A O 1
ATOM 845 N N . ASP A 1 112 ? -44.424 6.291 18.067 1.00 54.69 112 ASP A N 1
ATOM 846 C CA . ASP A 1 112 ? -43.636 5.297 17.357 1.00 54.69 112 ASP A CA 1
ATOM 847 C C . ASP A 1 112 ? -43.828 5.501 15.845 1.00 54.69 112 ASP A C 1
ATOM 849 O O . ASP A 1 112 ? -44.966 5.581 15.388 1.00 54.69 112 ASP A O 1
ATOM 853 N N . GLU A 1 113 ? -42.746 5.565 15.065 1.00 46.50 113 GLU A N 1
ATOM 854 C CA . GLU A 1 113 ? -42.638 4.716 13.875 1.00 46.50 113 GLU A CA 1
ATOM 855 C C . GLU A 1 113 ? -41.194 4.581 13.379 1.00 46.50 113 GLU A C 1
ATOM 857 O O . GLU A 1 113 ? -40.363 5.489 13.425 1.00 46.50 113 GLU A O 1
ATOM 862 N N . ASP A 1 114 ? -40.932 3.362 12.945 1.00 47.16 114 ASP A N 1
ATOM 863 C CA . ASP A 1 114 ? -39.670 2.675 12.793 1.00 47.16 114 ASP A CA 1
ATOM 864 C C . ASP A 1 114 ? -39.056 2.920 11.406 1.00 47.16 114 ASP A C 1
ATOM 866 O O . ASP A 1 114 ? -39.640 2.581 10.384 1.00 47.16 114 ASP A O 1
ATOM 870 N N . THR A 1 115 ? -37.837 3.460 11.358 1.00 48.53 115 THR A N 1
ATOM 871 C CA . THR A 1 115 ? -36.833 2.990 10.390 1.00 48.53 115 THR A CA 1
ATOM 872 C C . THR A 1 115 ? -35.477 2.956 11.072 1.00 48.53 115 THR A C 1
ATOM 874 O O . THR A 1 115 ? -34.604 3.806 10.892 1.00 48.53 115 THR A O 1
ATOM 877 N N . ASN A 1 116 ? -35.321 1.916 11.881 1.00 46.97 116 ASN A N 1
ATOM 878 C CA . ASN A 1 116 ? -34.075 1.240 12.193 1.00 46.97 116 ASN A CA 1
ATOM 879 C C . ASN A 1 116 ? -33.029 1.311 11.046 1.00 46.97 116 ASN A C 1
ATOM 881 O O . ASN A 1 116 ? -32.888 0.399 10.233 1.00 46.97 116 ASN A O 1
ATOM 885 N N . ARG A 1 117 ? -32.227 2.383 11.012 1.00 46.44 117 ARG A N 1
ATOM 886 C CA . ARG A 1 117 ? -30.839 2.343 10.526 1.00 46.44 117 ARG A CA 1
ATOM 887 C C . ARG A 1 117 ? -29.904 2.138 11.711 1.00 46.44 117 ARG A C 1
ATOM 889 O O . ARG A 1 117 ? -28.886 2.805 11.842 1.00 46.44 117 ARG A O 1
ATOM 896 N N . ASN A 1 118 ? -30.208 1.155 12.550 1.00 42.25 118 ASN A N 1
ATOM 897 C CA . ASN A 1 118 ? -29.189 0.493 13.347 1.00 42.25 118 ASN A CA 1
ATOM 898 C C . ASN A 1 118 ? -28.486 -0.549 12.457 1.00 42.25 118 ASN A C 1
ATOM 900 O O . ASN A 1 118 ? -28.373 -1.727 12.782 1.00 42.25 118 ASN A O 1
ATOM 904 N N . THR A 1 119 ? -28.022 -0.124 11.276 1.00 42.06 119 THR A N 1
ATOM 905 C CA . THR A 1 119 ? -26.962 -0.849 10.584 1.00 42.06 119 THR A CA 1
ATOM 906 C C . THR A 1 119 ? -25.717 -0.540 11.388 1.00 42.06 119 THR A C 1
ATOM 908 O O . THR A 1 119 ? -25.132 0.525 11.195 1.00 42.06 119 THR A O 1
ATOM 911 N N . ALA A 1 120 ? -25.389 -1.406 12.349 1.00 46.47 120 ALA A N 1
ATOM 912 C CA . ALA A 1 120 ? -24.158 -1.334 13.122 1.00 46.47 120 ALA A CA 1
ATOM 913 C C . ALA A 1 120 ? -23.018 -0.938 12.175 1.00 46.47 120 ALA A C 1
ATOM 915 O O . ALA A 1 120 ? -22.642 -1.707 11.286 1.00 46.47 120 ALA A O 1
ATOM 916 N N . SER A 1 121 ? -22.569 0.315 12.289 1.00 45.59 121 SER A N 1
ATOM 917 C CA . SER A 1 121 ? -21.524 0.852 11.426 1.00 45.59 121 SER A CA 1
ATOM 918 C C . SER A 1 121 ? -20.327 -0.091 11.562 1.00 45.59 121 SER A C 1
ATOM 920 O O . SER A 1 121 ? -20.012 -0.461 12.700 1.00 45.59 121 SER A O 1
ATOM 922 N N . PRO A 1 122 ? -19.711 -0.571 10.464 1.00 49.34 122 PRO A N 1
ATOM 923 C CA . PRO A 1 122 ? -18.652 -1.565 10.565 1.00 49.34 122 PRO A CA 1
ATOM 924 C C . PRO A 1 122 ? -17.597 -1.048 11.537 1.00 49.34 122 PRO A C 1
ATOM 926 O O . PRO A 1 122 ? -17.178 0.103 11.419 1.00 49.34 122 PRO A O 1
ATOM 929 N N . GLN A 1 123 ? -17.196 -1.877 12.501 1.00 70.81 123 GLN A N 1
ATOM 930 C CA . GLN A 1 123 ? -16.271 -1.541 13.591 1.00 70.81 123 GLN A CA 1
ATOM 931 C C . GLN A 1 123 ? -14.814 -1.294 13.105 1.00 70.81 123 GLN A C 1
ATOM 933 O O . GLN A 1 123 ? -13.857 -1.696 13.756 1.00 70.81 123 GLN A O 1
ATOM 938 N N . GLY A 1 124 ? -14.632 -0.642 11.950 1.00 86.12 124 GLY A N 1
ATOM 939 C CA . GLY A 1 124 ? -13.364 -0.214 11.360 1.00 86.12 124 GLY A CA 1
ATOM 940 C C . GLY A 1 124 ? -13.486 0.155 9.869 1.00 86.12 124 GLY A C 1
ATOM 941 O O . GLY A 1 124 ? -14.402 -0.280 9.166 1.00 86.12 124 GLY A O 1
ATOM 942 N N . LEU A 1 125 ? -12.537 0.942 9.366 1.00 91.50 125 LEU A N 1
ATOM 943 C CA . LEU A 1 125 ? -12.475 1.483 8.007 1.00 91.50 125 LEU A CA 1
ATOM 944 C C . LEU A 1 125 ? -11.958 0.465 6.983 1.00 91.50 125 LEU A C 1
ATOM 946 O O . LEU A 1 125 ? -11.029 -0.296 7.250 1.00 91.50 125 LEU A O 1
ATOM 950 N N . ARG A 1 126 ? -12.523 0.495 5.772 1.00 94.19 126 ARG A N 1
ATOM 951 C CA . ARG A 1 126 ? -12.039 -0.300 4.635 1.00 94.19 126 ARG A CA 1
ATOM 952 C C . ARG A 1 126 ? -11.174 0.558 3.724 1.00 94.19 126 ARG A C 1
ATOM 954 O O . ARG A 1 126 ? -11.636 1.588 3.236 1.00 94.19 126 ARG A O 1
ATOM 961 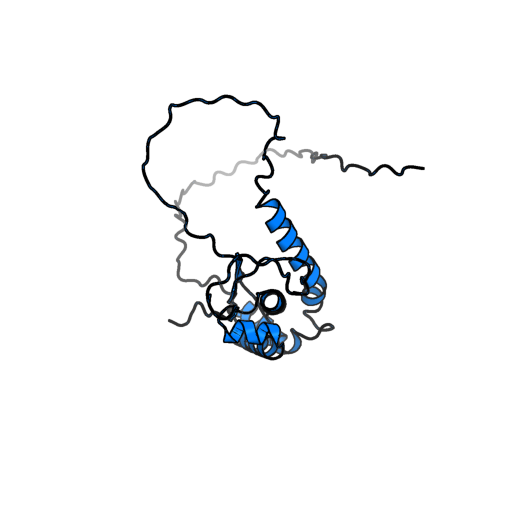N N . TYR A 1 127 ? -9.956 0.107 3.466 1.00 95.81 127 TYR A N 1
ATOM 962 C CA . TYR A 1 127 ? -8.974 0.821 2.660 1.00 95.81 127 TYR A CA 1
ATOM 963 C C . TYR A 1 127 ? -8.848 0.241 1.254 1.00 95.81 127 TYR A C 1
ATOM 965 O O . TYR A 1 127 ? -8.990 -0.964 1.037 1.00 95.81 127 TYR A O 1
ATOM 973 N N . LEU A 1 128 ? -8.527 1.117 0.305 1.00 96.88 128 LEU A N 1
ATOM 974 C CA . LEU A 1 128 ? -8.151 0.765 -1.056 1.00 96.88 128 LEU A CA 1
ATOM 975 C C . LEU A 1 128 ? -6.840 1.475 -1.402 1.00 96.88 128 LEU A C 1
ATOM 977 O O . LEU A 1 128 ? -6.809 2.701 -1.463 1.00 96.88 128 LEU A O 1
ATOM 981 N N . ASP A 1 129 ? -5.776 0.707 -1.620 1.00 97.19 129 ASP A N 1
ATOM 982 C CA . ASP A 1 129 ? -4.463 1.216 -2.024 1.00 97.19 129 ASP A CA 1
ATOM 983 C C . ASP A 1 129 ? -4.299 1.044 -3.543 1.00 97.19 129 ASP A C 1
ATOM 985 O O . ASP A 1 129 ? -4.076 -0.068 -4.034 1.00 97.19 129 ASP A O 1
ATOM 989 N N . ILE A 1 130 ? -4.508 2.132 -4.293 1.00 95.88 130 ILE A N 1
ATOM 990 C CA . ILE A 1 130 ? -4.406 2.169 -5.758 1.00 95.88 130 ILE A CA 1
ATOM 991 C C . ILE A 1 130 ? -2.954 2.438 -6.156 1.00 95.88 130 ILE A C 1
ATOM 993 O O . ILE A 1 130 ? -2.419 3.496 -5.840 1.00 95.88 130 ILE A O 1
ATOM 997 N N . GLY A 1 131 ? -2.346 1.528 -6.915 1.00 94.75 131 GLY A N 1
ATOM 998 C CA . GLY A 1 131 ? -0.923 1.620 -7.244 1.00 94.75 131 GLY A CA 1
ATOM 999 C C . GLY A 1 131 ? -0.062 1.253 -6.040 1.00 94.75 131 GLY A C 1
ATOM 1000 O O . GLY A 1 131 ? 0.885 1.963 -5.706 1.00 94.75 131 GLY A O 1
ATOM 1001 N N . CYS A 1 132 ? -0.403 0.146 -5.370 1.00 96.56 132 CYS A N 1
ATOM 1002 C CA . CYS A 1 132 ? 0.274 -0.268 -4.142 1.00 96.56 132 CYS A CA 1
ATOM 1003 C C . CYS A 1 132 ? 1.763 -0.598 -4.353 1.00 96.56 132 CYS A C 1
ATOM 1005 O O . CYS A 1 132 ? 2.518 -0.715 -3.379 1.00 96.56 132 CYS A O 1
ATOM 1007 N N . GLY A 1 133 ? 2.195 -0.796 -5.606 1.00 96.19 133 GLY A N 1
ATOM 1008 C CA . GLY A 1 133 ? 3.553 -1.174 -5.957 1.00 96.19 133 GLY A CA 1
ATOM 1009 C C . GLY A 1 133 ? 3.989 -2.420 -5.193 1.00 96.19 133 GLY A C 1
ATOM 1010 O O . GLY A 1 133 ? 3.243 -3.395 -5.080 1.00 96.19 133 GLY A O 1
ATOM 1011 N N . GLY A 1 134 ? 5.197 -2.382 -4.624 1.00 96.81 134 GLY A N 1
ATOM 1012 C CA . GLY A 1 134 ? 5.740 -3.472 -3.808 1.00 96.81 134 GLY A CA 1
ATOM 1013 C C . GLY A 1 134 ? 5.083 -3.614 -2.433 1.00 96.81 134 GLY A C 1
ATOM 1014 O O . GLY A 1 134 ? 5.528 -4.436 -1.643 1.00 96.81 134 GLY A O 1
ATOM 1015 N N . GLY A 1 135 ? 4.035 -2.847 -2.123 1.00 97.56 135 GLY A N 1
ATOM 1016 C CA . GLY A 1 135 ? 3.179 -3.089 -0.965 1.00 97.56 135 GLY A CA 1
ATOM 1017 C C . GLY A 1 135 ? 3.684 -2.544 0.367 1.00 97.56 135 GLY A C 1
ATOM 1018 O O . GLY A 1 135 ? 3.172 -2.974 1.390 1.00 97.56 135 GLY A O 1
ATOM 1019 N N . ILE A 1 136 ? 4.640 -1.606 0.386 1.00 98.06 136 ILE A N 1
ATOM 1020 C CA . ILE A 1 136 ? 5.184 -1.019 1.632 1.00 98.06 136 ILE A CA 1
ATOM 1021 C C . ILE A 1 136 ? 4.066 -0.472 2.528 1.00 98.06 136 ILE A C 1
ATOM 1023 O O . ILE A 1 136 ? 3.989 -0.798 3.711 1.00 98.06 136 ILE A O 1
ATOM 1027 N N . PHE A 1 137 ? 3.183 0.353 1.959 1.00 98.00 137 PHE A N 1
ATOM 1028 C CA . PHE A 1 137 ? 2.074 0.922 2.718 1.00 98.00 137 PHE A CA 1
ATOM 1029 C C . PHE A 1 137 ? 1.027 -0.144 3.035 1.00 98.00 137 PHE A C 1
ATOM 1031 O O . PHE A 1 137 ? 0.725 -0.353 4.208 1.00 98.00 137 PHE A O 1
ATOM 1038 N N . ALA A 1 138 ? 0.552 -0.870 2.018 1.00 97.62 138 ALA A N 1
ATOM 1039 C CA . ALA A 1 138 ? -0.469 -1.895 2.187 1.00 97.62 138 ALA A CA 1
ATOM 1040 C C . ALA A 1 138 ? -0.129 -2.950 3.256 1.00 97.62 138 ALA A C 1
ATOM 1042 O O . ALA A 1 138 ? -0.955 -3.222 4.123 1.00 97.62 138 ALA A O 1
ATOM 1043 N N . GLU A 1 139 ? 1.091 -3.499 3.240 1.00 97.38 139 GLU A N 1
ATOM 1044 C CA . GLU A 1 139 ? 1.568 -4.459 4.245 1.00 97.38 139 GLU A CA 1
ATOM 1045 C C . GLU A 1 139 ? 1.586 -3.822 5.632 1.00 97.38 139 GLU A C 1
ATOM 1047 O O . GLU A 1 139 ? 1.008 -4.369 6.568 1.00 97.38 139 GLU A O 1
ATOM 1052 N N . SER A 1 140 ? 2.167 -2.627 5.759 1.00 96.88 140 SER A N 1
ATOM 1053 C CA . SER A 1 140 ? 2.243 -1.945 7.051 1.00 96.88 140 SER A CA 1
ATOM 1054 C C . SER A 1 140 ? 0.877 -1.574 7.640 1.00 96.88 140 SER A C 1
ATOM 1056 O O . SER A 1 140 ? 0.727 -1.654 8.857 1.00 96.88 140 SER A O 1
ATOM 1058 N N . LEU A 1 141 ? -0.116 -1.234 6.808 1.00 95.69 141 LEU A N 1
ATOM 1059 C CA . LEU A 1 141 ? -1.498 -1.016 7.243 1.00 95.69 141 LEU A CA 1
ATOM 1060 C C . LEU A 1 141 ? -2.177 -2.332 7.624 1.00 95.69 141 LEU A C 1
ATOM 1062 O O . LEU A 1 141 ? -2.884 -2.398 8.623 1.00 95.69 141 LEU A O 1
ATOM 1066 N N . ALA A 1 142 ? -1.932 -3.408 6.877 1.00 95.19 142 ALA A N 1
ATOM 1067 C CA . ALA A 1 142 ? -2.503 -4.713 7.190 1.00 95.19 142 ALA A CA 1
ATOM 1068 C C . ALA A 1 142 ? -2.070 -5.244 8.566 1.00 95.19 142 ALA A C 1
ATOM 1070 O O . ALA A 1 142 ? -2.818 -5.998 9.189 1.00 95.19 142 ALA A O 1
ATOM 1071 N N . ARG A 1 143 ? -0.899 -4.826 9.067 1.00 93.62 143 ARG A N 1
ATOM 1072 C CA . ARG A 1 143 ? -0.432 -5.143 10.428 1.00 93.62 143 ARG A CA 1
ATOM 1073 C C . ARG A 1 143 ? -1.245 -4.475 11.536 1.00 93.62 143 ARG A C 1
ATOM 1075 O O . ARG A 1 143 ? -1.178 -4.940 12.669 1.00 93.62 143 ARG A O 1
ATOM 1082 N N . THR A 1 144 ? -1.967 -3.395 11.236 1.00 91.00 144 THR A N 1
ATOM 1083 C CA . THR A 1 144 ? -2.806 -2.686 12.215 1.00 91.00 144 THR A CA 1
ATOM 1084 C C . THR A 1 144 ? -4.244 -3.198 12.232 1.00 91.00 144 THR A C 1
ATOM 1086 O O . THR A 1 144 ? -5.036 -2.723 13.042 1.00 91.00 144 THR A O 1
ATOM 1089 N N . ILE A 1 145 ? -4.598 -4.131 11.340 1.00 91.06 145 ILE A N 1
ATOM 1090 C CA . ILE A 1 145 ? -5.924 -4.749 11.318 1.00 91.06 145 ILE A CA 1
ATOM 1091 C C . ILE A 1 145 ? -6.044 -5.662 12.545 1.00 91.06 145 ILE A C 1
ATOM 1093 O O . ILE A 1 145 ? -5.197 -6.543 12.724 1.00 91.06 145 ILE A O 1
ATOM 1097 N N . PRO A 1 146 ? -7.071 -5.481 13.396 1.00 85.69 146 PRO A N 1
ATOM 1098 C CA . PRO A 1 146 ? -7.310 -6.387 14.507 1.00 85.69 146 PRO A CA 1
ATOM 1099 C C . PRO A 1 146 ? -7.504 -7.818 13.991 1.00 85.69 146 PRO A C 1
ATOM 1101 O O . PRO A 1 146 ? -8.224 -8.012 13.006 1.00 85.69 146 PRO A O 1
ATOM 1104 N N . PRO A 1 147 ? -6.902 -8.834 14.633 1.00 80.44 147 PRO A N 1
ATOM 1105 C CA . PRO A 1 147 ? -7.190 -10.215 14.278 1.00 80.44 147 PRO A CA 1
ATOM 1106 C C . PRO A 1 147 ? -8.696 -10.454 14.406 1.00 80.44 147 PRO A C 1
ATOM 1108 O O . PRO A 1 147 ? -9.333 -9.926 15.319 1.00 80.44 147 PRO A O 1
ATOM 1111 N N . ALA A 1 148 ? -9.266 -11.239 13.490 1.00 69.88 148 ALA A N 1
ATOM 1112 C CA . ALA A 1 148 ? -10.674 -11.598 13.562 1.00 69.88 148 ALA A CA 1
ATOM 1113 C C . ALA A 1 148 ? -10.958 -12.211 14.941 1.00 69.88 148 ALA A C 1
ATOM 1115 O O . ALA A 1 148 ? -10.412 -13.265 15.276 1.00 69.88 148 ALA A O 1
ATOM 1116 N N . SER A 1 149 ? -11.779 -11.541 15.755 1.00 59.94 149 SER A N 1
ATOM 1117 C CA . SER A 1 149 ? -12.234 -12.124 17.012 1.00 59.94 149 SER A CA 1
ATOM 1118 C C . SER A 1 149 ? -12.938 -13.441 16.683 1.00 59.94 149 SER A C 1
ATOM 1120 O O . SER A 1 149 ? -13.821 -13.437 15.816 1.00 59.94 149 SER A O 1
ATOM 1122 N N . PRO A 1 150 ? -12.582 -14.568 17.328 1.00 50.53 150 PRO A N 1
ATOM 1123 C CA . PRO A 1 150 ? -13.388 -15.773 17.217 1.00 50.53 150 PRO A CA 1
ATOM 1124 C C . PRO A 1 150 ? -14.810 -15.377 17.619 1.00 50.53 150 PRO A C 1
ATOM 1126 O O . PRO A 1 150 ? -15.000 -14.711 18.634 1.00 50.53 150 PRO A O 1
ATOM 1129 N N . ALA A 1 151 ? -15.769 -15.665 16.743 1.00 46.75 151 ALA A N 1
ATOM 1130 C CA . ALA A 1 151 ? -17.138 -15.180 16.805 1.00 46.75 151 ALA A CA 1
ATOM 1131 C C . ALA A 1 151 ? -17.697 -15.079 18.235 1.00 46.75 151 ALA A C 1
ATOM 1133 O O . ALA A 1 151 ? -17.558 -16.013 19.020 1.00 46.75 151 ALA A O 1
ATOM 1134 N N . SER A 1 152 ? -18.371 -13.957 18.512 1.00 44.34 152 SER A N 1
ATOM 1135 C CA . SER A 1 152 ? -19.457 -13.788 19.485 1.00 44.34 152 SER A CA 1
ATOM 1136 C C . SER A 1 152 ? -19.993 -15.110 20.060 1.00 44.34 152 SER A C 1
ATOM 1138 O O . SER A 1 152 ? -20.989 -15.656 19.584 1.00 44.34 152 SER A O 1
ATOM 1140 N N . GLN A 1 153 ? -19.376 -15.595 21.132 1.00 39.69 153 GLN A N 1
ATOM 1141 C CA . GLN A 1 153 ? -20.119 -16.285 22.172 1.00 39.69 153 GLN A CA 1
ATOM 1142 C C . GLN A 1 153 ? -20.374 -15.244 23.248 1.00 39.69 153 GLN A C 1
ATOM 1144 O O . GLN A 1 153 ? -19.428 -14.661 23.772 1.00 39.69 153 GLN A O 1
ATOM 1149 N N . ASN A 1 154 ? -21.662 -14.952 23.452 1.00 46.19 154 ASN A N 1
ATOM 1150 C CA . ASN A 1 154 ? -22.238 -14.103 24.493 1.00 46.19 154 ASN A CA 1
ATOM 1151 C C . ASN A 1 154 ? -21.235 -13.665 25.564 1.00 46.19 154 ASN A C 1
ATOM 1153 O O . ASN A 1 154 ? -20.843 -14.472 26.404 1.00 46.19 154 ASN A O 1
ATOM 1157 N N . SER A 1 155 ? -20.893 -12.379 25.594 1.00 41.53 155 SER A N 1
ATOM 1158 C CA . SER A 1 155 ? -20.255 -11.808 26.773 1.00 41.53 155 SER A CA 1
ATOM 1159 C C . SER A 1 155 ? -20.894 -10.471 27.104 1.00 41.53 155 SER A C 1
ATOM 1161 O O . SER A 1 155 ? -20.676 -9.449 26.455 1.00 41.53 155 SER A O 1
ATOM 1163 N N . THR A 1 156 ? -21.747 -10.543 28.120 1.00 35.78 156 THR A N 1
ATOM 1164 C CA . THR A 1 156 ? -21.910 -9.535 29.164 1.00 35.78 156 THR A CA 1
ATOM 1165 C C . THR A 1 156 ? -20.701 -8.614 29.291 1.00 35.78 156 THR A C 1
ATOM 1167 O O . THR A 1 156 ? -19.567 -9.070 29.405 1.00 35.78 156 THR A O 1
ATOM 1170 N N . ASN A 1 157 ? -20.981 -7.313 29.335 1.00 45.03 157 ASN A N 1
ATOM 1171 C CA . ASN A 1 157 ? -20.039 -6.252 29.663 1.00 45.03 157 ASN A CA 1
ATOM 1172 C C . ASN A 1 157 ? -19.206 -6.604 30.906 1.00 45.03 157 ASN A C 1
ATOM 1174 O O . ASN A 1 157 ? -19.639 -6.385 32.036 1.00 45.03 157 ASN A O 1
ATOM 1178 N N . THR A 1 158 ? -17.987 -7.089 30.708 1.00 32.16 158 THR A N 1
ATOM 1179 C CA . THR A 1 158 ? -16.941 -7.051 31.726 1.00 32.16 158 THR A CA 1
ATOM 1180 C C . THR A 1 158 ? -15.743 -6.365 31.107 1.00 32.16 158 THR A C 1
ATOM 1182 O O . THR A 1 158 ? -15.063 -6.917 30.244 1.00 32.16 158 THR A O 1
ATOM 1185 N N . GLY A 1 159 ? -15.530 -5.117 31.526 1.00 40.31 159 GLY A N 1
ATOM 1186 C CA . GLY A 1 159 ? -14.338 -4.355 31.206 1.00 40.31 159 GLY A CA 1
ATOM 1187 C C . GLY A 1 159 ? -13.109 -5.125 31.662 1.00 40.31 159 GLY A C 1
ATOM 1188 O O . GLY A 1 159 ? -12.809 -5.218 32.848 1.00 40.31 159 GLY A O 1
ATOM 1189 N N . THR A 1 160 ? -12.394 -5.705 30.713 1.00 31.83 160 THR A N 1
ATOM 1190 C CA . THR A 1 160 ? -11.026 -6.159 30.920 1.00 31.83 160 THR A CA 1
ATOM 1191 C C . THR A 1 160 ? -10.306 -5.872 29.618 1.00 31.83 160 THR A C 1
ATOM 1193 O O . THR A 1 160 ? -10.383 -6.621 28.650 1.00 31.83 160 THR A O 1
ATOM 1196 N N . SER A 1 161 ? -9.714 -4.679 29.578 1.00 36.88 161 SER A N 1
ATOM 1197 C CA . SER A 1 161 ? -8.903 -4.172 28.480 1.00 36.88 161 SER A CA 1
ATOM 1198 C C . SER A 1 161 ? -7.765 -5.155 28.230 1.00 36.88 161 SER A C 1
ATOM 1200 O O . SER A 1 161 ? -6.767 -5.142 28.947 1.00 36.88 161 SER A O 1
ATOM 1202 N N . ALA A 1 162 ? -7.926 -6.029 27.236 1.00 41.06 162 ALA A N 1
ATOM 1203 C CA . ALA A 1 162 ? -6.819 -6.801 26.706 1.00 41.06 162 ALA A CA 1
ATOM 1204 C C . ALA A 1 162 ? -5.716 -5.816 26.307 1.00 41.06 162 ALA A C 1
ATOM 1206 O O . ALA A 1 162 ? -5.990 -4.777 25.703 1.00 41.06 162 ALA A O 1
ATOM 1207 N N . THR A 1 163 ? -4.484 -6.134 26.682 1.00 35.91 163 THR A N 1
ATOM 1208 C CA . THR A 1 163 ? -3.253 -5.402 26.383 1.00 35.91 163 THR A CA 1
ATOM 1209 C C . THR A 1 163 ? -2.959 -5.468 24.879 1.00 35.91 163 THR A C 1
ATOM 1211 O O . THR A 1 163 ? -1.952 -6.016 24.443 1.00 35.91 163 THR A O 1
ATOM 1214 N N . ALA A 1 164 ? -3.867 -4.961 24.046 1.00 46.97 164 ALA A N 1
ATOM 1215 C CA . ALA A 1 164 ? -3.579 -4.671 22.660 1.00 46.97 164 ALA A CA 1
ATOM 1216 C C . ALA A 1 164 ? -2.551 -3.545 22.697 1.00 46.97 164 ALA A C 1
ATOM 1218 O O . ALA A 1 164 ? -2.858 -2.429 23.114 1.00 46.97 164 ALA A O 1
ATOM 1219 N N . THR A 1 165 ? -1.305 -3.847 22.340 1.00 42.72 165 THR A N 1
ATOM 1220 C CA . THR A 1 165 ? -0.325 -2.820 22.007 1.00 42.72 165 THR A CA 1
ATOM 1221 C C . THR A 1 165 ? -0.958 -1.967 20.916 1.00 42.72 165 THR A C 1
ATOM 1223 O O . THR A 1 165 ? -1.001 -2.376 19.758 1.00 42.72 165 THR A O 1
ATOM 1226 N N . THR A 1 166 ? -1.539 -0.831 21.302 1.00 51.19 166 THR A N 1
ATOM 1227 C CA . THR A 1 166 ? -2.147 0.130 20.389 1.00 51.19 166 THR A CA 1
ATOM 1228 C C . THR A 1 166 ? -1.034 0.618 19.481 1.00 51.19 166 THR A C 1
ATOM 1230 O O . THR A 1 166 ? -0.238 1.473 19.869 1.00 51.19 166 THR A O 1
ATOM 1233 N N . LEU A 1 167 ? -0.917 0.009 18.302 1.00 56.16 167 LEU A N 1
ATOM 1234 C CA . LEU A 1 167 ? 0.003 0.460 17.274 1.00 56.16 167 LEU A CA 1
ATOM 1235 C C . LEU A 1 167 ? -0.452 1.870 16.900 1.00 56.16 167 LEU A C 1
ATOM 1237 O O . LEU A 1 167 ? -1.496 2.055 16.281 1.00 56.16 167 LEU A O 1
ATOM 1241 N N . SER A 1 168 ? 0.289 2.865 17.375 1.00 58.88 168 SER A N 1
ATOM 1242 C CA . SER A 1 168 ? 0.100 4.240 16.950 1.00 58.88 168 SER A CA 1
ATOM 1243 C C . SER A 1 168 ? 0.772 4.398 15.583 1.00 58.88 168 SER A C 1
ATOM 1245 O O . SER A 1 168 ? 1.902 3.927 15.420 1.00 58.88 168 SER A O 1
ATOM 1247 N N . PRO A 1 169 ? 0.113 5.037 14.607 1.00 69.94 169 PRO A N 1
ATOM 1248 C CA . PRO A 1 169 ? -1.179 5.711 14.713 1.00 69.94 169 PRO A CA 1
ATOM 1249 C C . PRO A 1 169 ? -2.384 4.791 14.429 1.00 69.94 169 PRO A C 1
ATOM 1251 O O . PRO A 1 169 ? -2.317 3.856 13.631 1.00 69.94 169 PRO A O 1
ATOM 1254 N N . VAL A 1 170 ? -3.518 5.081 15.078 1.00 75.88 170 VAL A N 1
ATOM 1255 C CA . VAL A 1 170 ? -4.742 4.268 14.986 1.00 75.88 170 VAL A CA 1
ATOM 1256 C C . VAL A 1 170 ? -5.496 4.591 13.695 1.00 75.88 170 VAL A C 1
ATOM 1258 O O . VAL A 1 170 ? -6.266 5.546 13.616 1.00 75.88 170 VAL A O 1
ATOM 1261 N N . THR A 1 171 ? -5.295 3.769 12.673 1.00 83.12 171 THR A N 1
ATOM 1262 C CA . THR A 1 171 ? -5.977 3.892 11.373 1.00 83.12 171 THR A CA 1
ATOM 1263 C C . THR A 1 171 ? -7.395 3.317 11.383 1.00 83.12 171 THR A C 1
ATOM 1265 O O . THR A 1 171 ? -8.159 3.530 10.451 1.00 83.12 171 THR A O 1
ATOM 1268 N N . HIS A 1 172 ? -7.777 2.592 12.440 1.00 88.25 172 HIS A N 1
ATOM 1269 C CA . HIS A 1 172 ? -9.054 1.875 12.537 1.00 88.25 172 HIS A CA 1
ATOM 1270 C C . HIS A 1 172 ? -9.297 0.909 11.365 1.00 88.25 172 HIS A C 1
ATOM 1272 O O . HIS A 1 172 ? -10.447 0.609 11.063 1.00 88.25 172 HIS A O 1
ATOM 1278 N N . ALA A 1 173 ? -8.253 0.439 10.674 1.00 91.88 173 ALA A N 1
ATOM 1279 C CA . ALA A 1 173 ? -8.410 -0.431 9.514 1.00 91.88 173 ALA A CA 1
ATOM 1280 C C . ALA A 1 173 ? -9.094 -1.757 9.899 1.00 91.88 173 ALA A C 1
ATOM 1282 O O . ALA A 1 173 ? -8.584 -2.509 10.725 1.00 91.88 173 ALA A O 1
ATOM 1283 N N . SER A 1 174 ? -10.237 -2.052 9.276 1.00 93.00 174 SER A N 1
ATOM 1284 C CA . SER A 1 174 ? -10.894 -3.367 9.323 1.00 93.00 174 SER A CA 1
ATOM 1285 C C . SER A 1 174 ? -10.504 -4.242 8.139 1.00 93.00 174 SER A C 1
ATOM 1287 O O . SER A 1 174 ? -10.497 -5.465 8.244 1.00 93.00 174 SER A O 1
ATOM 1289 N N . SER A 1 175 ? -10.195 -3.629 6.996 1.00 94.19 175 SER A N 1
ATOM 1290 C CA . SER A 1 175 ? -9.688 -4.340 5.826 1.00 94.19 175 SER A CA 1
ATOM 1291 C C . SER A 1 175 ? -8.924 -3.424 4.879 1.00 94.19 175 SER A C 1
ATOM 1293 O O . SER A 1 175 ? -9.123 -2.207 4.884 1.00 94.19 175 SER A O 1
ATOM 1295 N N . ILE A 1 176 ? -8.085 -4.015 4.030 1.00 95.81 176 ILE A N 1
ATOM 1296 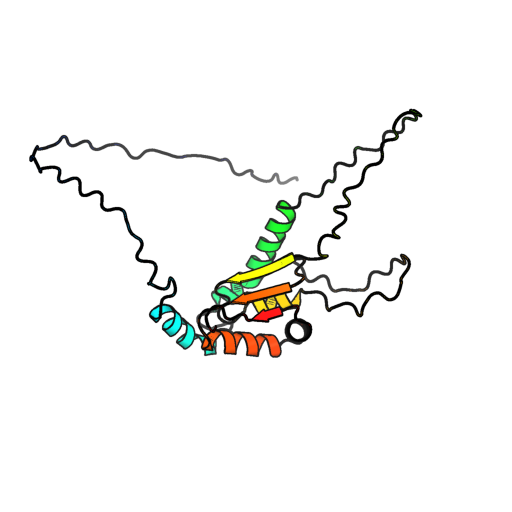C CA . ILE A 1 176 ? -7.419 -3.327 2.925 1.00 95.81 176 ILE A CA 1
ATOM 1297 C C . ILE A 1 176 ? -7.417 -4.184 1.655 1.00 95.81 176 ILE A C 1
ATOM 1299 O O . ILE A 1 176 ? -7.053 -5.361 1.664 1.00 95.81 176 ILE A O 1
ATOM 1303 N N . LEU A 1 177 ? -7.797 -3.560 0.540 1.00 96.56 177 LEU A N 1
ATOM 1304 C CA . LEU A 1 177 ? -7.582 -4.070 -0.808 1.00 96.56 177 LEU A CA 1
ATOM 1305 C C . LEU A 1 177 ? -6.459 -3.268 -1.470 1.00 96.56 177 LEU A C 1
ATOM 1307 O O . LEU A 1 177 ? -6.577 -2.060 -1.637 1.00 96.56 177 LEU A O 1
ATOM 1311 N N . ALA A 1 178 ? -5.390 -3.934 -1.880 1.00 97.06 178 ALA A N 1
ATOM 1312 C CA . ALA A 1 178 ? -4.283 -3.318 -2.600 1.00 97.06 178 ALA A CA 1
ATOM 1313 C C . ALA A 1 178 ? -4.327 -3.724 -4.076 1.00 97.06 178 ALA A C 1
ATOM 1315 O O . ALA A 1 178 ? -4.483 -4.908 -4.393 1.00 97.06 178 ALA A O 1
ATOM 1316 N N . ILE A 1 179 ? -4.218 -2.761 -4.990 1.00 95.62 179 ILE A N 1
ATOM 1317 C CA . ILE A 1 179 ? -4.219 -3.022 -6.432 1.00 95.62 179 ILE A CA 1
ATOM 1318 C C . ILE A 1 179 ? -3.013 -2.372 -7.099 1.00 95.62 179 ILE A C 1
ATOM 1320 O O . ILE A 1 179 ? -2.627 -1.256 -6.767 1.00 95.62 179 ILE A O 1
ATOM 1324 N N . ASP A 1 180 ? -2.447 -3.064 -8.079 1.00 94.00 180 ASP A N 1
ATOM 1325 C CA . ASP A 1 180 ? -1.351 -2.567 -8.903 1.00 94.00 180 ASP A CA 1
ATOM 1326 C C . ASP A 1 180 ? -1.426 -3.236 -10.286 1.00 94.00 180 ASP A C 1
ATOM 1328 O O . ASP A 1 180 ? -1.780 -4.421 -10.356 1.00 94.00 180 ASP A O 1
ATOM 1332 N N . PRO A 1 181 ? -1.164 -2.506 -11.386 1.00 92.12 181 PRO A N 1
ATOM 1333 C CA . PRO A 1 181 ? -1.244 -3.070 -12.727 1.00 92.12 181 PRO A CA 1
ATOM 1334 C C . PRO A 1 181 ? -0.09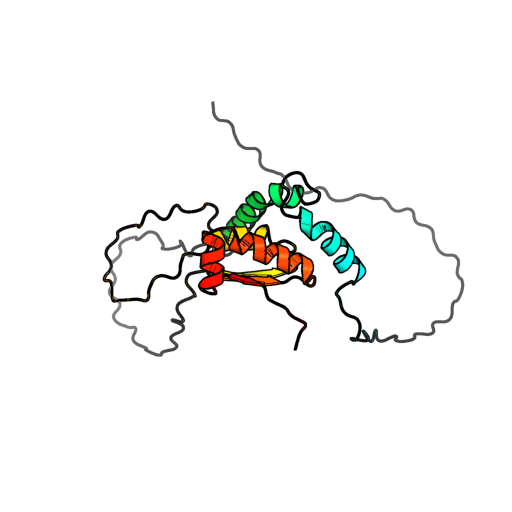1 -4.026 -13.062 1.00 92.12 181 PRO A C 1
ATOM 1336 O O . PRO A 1 181 ? -0.245 -4.813 -13.994 1.00 92.12 181 PRO A O 1
ATOM 1339 N N . SER A 1 182 ? 1.042 -3.992 -12.346 1.00 92.50 182 SER A N 1
ATOM 1340 C CA . SER A 1 182 ? 2.169 -4.900 -12.579 1.00 92.50 182 SER A CA 1
ATOM 1341 C C . SER A 1 182 ? 2.009 -6.215 -11.803 1.00 92.50 182 SER A C 1
ATOM 1343 O O . SER A 1 182 ? 2.114 -6.236 -10.570 1.00 92.50 182 SER A O 1
ATOM 1345 N N . PRO A 1 183 ? 1.870 -7.369 -12.486 1.00 92.06 183 PRO A N 1
ATOM 1346 C CA . PRO A 1 183 ? 1.859 -8.668 -11.815 1.00 92.06 183 PRO A CA 1
ATOM 1347 C C . PRO A 1 183 ? 3.178 -8.974 -11.091 1.00 92.06 183 PRO A C 1
ATOM 1349 O O . PRO A 1 183 ? 3.178 -9.665 -10.071 1.00 92.06 183 PRO A O 1
ATOM 1352 N N . VAL A 1 184 ? 4.302 -8.457 -11.604 1.00 95.31 184 VAL A N 1
ATOM 1353 C CA . VAL A 1 184 ? 5.635 -8.652 -11.016 1.00 95.31 184 VAL A CA 1
ATOM 1354 C C . VAL A 1 184 ? 5.714 -7.944 -9.670 1.00 95.31 184 VAL A C 1
ATOM 1356 O O . VAL A 1 184 ? 6.036 -8.576 -8.660 1.00 95.31 184 VAL A O 1
ATOM 1359 N N . THR A 1 185 ? 5.353 -6.662 -9.629 1.00 94.12 185 THR A N 1
ATOM 1360 C CA . THR A 1 185 ? 5.418 -5.870 -8.399 1.00 94.12 185 THR A CA 1
ATOM 1361 C C . THR A 1 185 ? 4.448 -6.407 -7.345 1.00 94.12 185 THR A C 1
ATOM 1363 O O . THR A 1 185 ? 4.821 -6.578 -6.182 1.00 94.12 185 THR A O 1
ATOM 1366 N N . LYS A 1 186 ? 3.248 -6.826 -7.763 1.00 94.44 186 LYS A N 1
ATOM 1367 C CA . LYS A 1 186 ? 2.297 -7.528 -6.890 1.00 94.44 186 LYS A CA 1
ATOM 1368 C C . LYS A 1 186 ? 2.841 -8.821 -6.286 1.00 94.44 186 LYS A C 1
ATOM 1370 O O . LYS A 1 186 ? 2.548 -9.127 -5.127 1.00 94.44 186 LYS A O 1
ATOM 1375 N N . LYS A 1 187 ? 3.590 -9.612 -7.061 1.00 95.69 187 LYS A N 1
ATOM 1376 C CA . LYS A 1 187 ? 4.185 -10.864 -6.572 1.00 95.69 187 LYS A CA 1
ATOM 1377 C C . LYS A 1 187 ? 5.185 -10.583 -5.451 1.00 95.69 187 LYS A C 1
ATOM 1379 O O . LYS A 1 187 ? 5.144 -11.270 -4.432 1.00 95.69 187 LYS A O 1
ATOM 1384 N N . ILE A 1 188 ? 6.013 -9.548 -5.611 1.00 96.12 188 ILE A N 1
ATOM 1385 C CA . ILE A 1 188 ? 6.920 -9.075 -4.556 1.00 96.12 188 ILE A CA 1
ATOM 1386 C C . ILE A 1 188 ? 6.125 -8.597 -3.337 1.00 96.12 188 ILE A C 1
ATOM 1388 O O . ILE A 1 188 ? 6.393 -9.047 -2.226 1.00 96.12 188 ILE A O 1
ATOM 1392 N N . ALA A 1 189 ? 5.097 -7.771 -3.537 1.00 96.62 189 ALA A N 1
ATOM 1393 C CA . ALA A 1 189 ? 4.253 -7.281 -2.448 1.00 96.62 189 ALA A CA 1
ATOM 1394 C C . ALA A 1 189 ? 3.642 -8.423 -1.620 1.00 96.62 189 ALA A C 1
ATOM 1396 O O . ALA A 1 189 ? 3.764 -8.460 -0.396 1.00 96.62 189 ALA A O 1
ATOM 1397 N N . THR A 1 190 ? 3.073 -9.417 -2.305 1.00 96.25 190 THR A N 1
ATOM 1398 C CA . THR A 1 190 ? 2.476 -10.598 -1.669 1.00 96.25 190 THR A CA 1
ATOM 1399 C C . THR A 1 190 ? 3.514 -11.424 -0.909 1.00 96.25 190 THR A C 1
ATOM 1401 O O . THR A 1 190 ? 3.225 -11.915 0.181 1.00 96.25 190 THR A O 1
ATOM 1404 N N . TYR A 1 191 ? 4.720 -11.587 -1.462 1.00 97.00 191 TYR A N 1
ATOM 1405 C CA . TYR A 1 191 ? 5.811 -12.297 -0.792 1.00 97.00 191 TYR A CA 1
ATOM 1406 C C . TYR A 1 191 ? 6.185 -11.631 0.540 1.00 97.00 191 TYR A C 1
ATOM 1408 O O . TYR A 1 191 ? 6.232 -12.310 1.566 1.00 97.00 191 TYR A O 1
ATOM 1416 N N . HIS A 1 192 ? 6.364 -10.307 0.553 1.00 96.94 192 HIS A N 1
ATOM 1417 C CA . HIS A 1 192 ? 6.698 -9.571 1.776 1.00 96.94 192 HIS A CA 1
ATOM 1418 C C . HIS A 1 192 ? 5.565 -9.578 2.804 1.00 96.94 192 HIS A C 1
ATOM 1420 O O . HIS A 1 192 ? 5.817 -9.801 3.987 1.00 96.94 192 HIS A O 1
ATOM 1426 N N . ALA A 1 193 ? 4.315 -9.429 2.363 1.00 96.69 193 ALA A N 1
ATOM 1427 C CA . ALA A 1 193 ? 3.162 -9.527 3.252 1.00 96.69 193 ALA A CA 1
ATOM 1428 C C . ALA A 1 193 ? 3.056 -10.905 3.931 1.00 96.69 193 ALA A C 1
ATOM 1430 O O . ALA A 1 193 ? 2.736 -10.981 5.113 1.00 96.69 193 ALA A O 1
ATOM 1431 N N . ARG A 1 194 ? 3.384 -11.993 3.220 1.00 96.88 194 ARG A N 1
ATOM 1432 C CA . ARG A 1 194 ? 3.424 -13.350 3.796 1.00 96.88 194 ARG A CA 1
ATOM 1433 C C . ARG A 1 194 ? 4.579 -13.561 4.775 1.00 96.88 194 ARG A C 1
ATOM 1435 O O . ARG A 1 194 ? 4.456 -14.382 5.679 1.00 96.88 194 ARG A O 1
ATOM 1442 N N . ALA A 1 195 ? 5.687 -12.845 4.599 1.00 96.88 195 ALA A N 1
ATOM 1443 C CA . ALA A 1 195 ? 6.847 -12.935 5.483 1.00 96.88 195 ALA A CA 1
ATOM 1444 C C . ALA A 1 195 ? 6.618 -12.252 6.845 1.00 96.88 195 ALA A C 1
ATOM 1446 O O . ALA A 1 195 ? 7.291 -12.592 7.817 1.00 96.88 195 ALA A O 1
ATOM 1447 N N . ASN A 1 196 ? 5.671 -11.310 6.943 1.00 95.81 196 ASN A N 1
ATOM 1448 C CA . ASN A 1 196 ? 5.301 -10.679 8.207 1.00 95.81 196 ASN A CA 1
ATOM 1449 C C . ASN A 1 196 ? 4.121 -11.419 8.877 1.00 95.81 196 ASN A C 1
ATOM 1451 O O . ASN A 1 196 ? 3.052 -11.496 8.273 1.00 95.81 196 ASN A O 1
ATOM 1455 N N . PRO A 1 197 ? 4.241 -11.912 10.127 1.00 94.88 197 PRO A N 1
ATOM 1456 C CA . PRO A 1 197 ? 3.179 -12.692 10.770 1.00 94.88 197 PRO A CA 1
ATOM 1457 C C . PRO A 1 197 ? 1.826 -11.975 10.878 1.00 94.88 197 PRO A C 1
ATOM 1459 O O . PRO A 1 197 ? 0.790 -12.588 10.618 1.00 94.88 197 PRO A O 1
ATOM 1462 N N . SER A 1 198 ? 1.818 -10.683 11.220 1.00 92.00 198 SER A N 1
ATOM 1463 C CA . SER A 1 198 ? 0.579 -9.913 11.380 1.00 92.00 198 SER A CA 1
ATOM 1464 C C . SER A 1 198 ? -0.098 -9.670 10.034 1.00 92.00 198 SER A C 1
ATOM 1466 O O . SER A 1 198 ? -1.288 -9.937 9.889 1.00 92.00 198 SER A O 1
ATOM 1468 N N . ALA A 1 199 ? 0.660 -9.237 9.023 1.00 93.81 199 ALA A N 1
ATOM 1469 C CA . ALA A 1 199 ? 0.109 -9.045 7.682 1.00 93.81 199 ALA A CA 1
ATOM 1470 C C . ALA A 1 199 ? -0.347 -10.375 7.054 1.00 93.81 199 ALA A C 1
ATOM 1472 O O . ALA A 1 199 ? -1.390 -10.420 6.401 1.00 93.81 199 ALA A O 1
ATOM 1473 N N . ASN A 1 200 ? 0.378 -11.472 7.298 1.00 95.94 200 ASN A N 1
ATOM 1474 C CA . ASN A 1 200 ? -0.005 -12.805 6.844 1.00 95.94 200 ASN A CA 1
ATOM 1475 C C . ASN A 1 200 ? -1.287 -13.309 7.526 1.00 95.94 200 ASN A C 1
ATOM 1477 O O . ASN A 1 200 ? -2.135 -13.897 6.863 1.00 95.94 200 ASN A O 1
ATOM 1481 N N . SER A 1 201 ? -1.477 -13.035 8.819 1.00 93.81 201 SER A N 1
ATOM 1482 C CA . SER A 1 201 ? -2.744 -13.322 9.509 1.00 93.81 201 SER A CA 1
ATOM 1483 C C . SER A 1 201 ? -3.919 -12.578 8.856 1.00 93.81 201 SER A C 1
ATOM 1485 O O . SER A 1 201 ? -4.964 -13.169 8.567 1.00 93.81 201 SER A O 1
ATOM 1487 N N . SER A 1 202 ? -3.725 -11.299 8.524 1.00 92.81 202 SER A N 1
ATOM 1488 C CA . SER A 1 202 ? -4.719 -10.494 7.803 1.00 92.81 202 SER A CA 1
ATOM 1489 C C . SER A 1 202 ? -4.990 -11.024 6.388 1.00 92.81 202 SER A C 1
ATOM 1491 O O . SER A 1 202 ? -6.137 -11.010 5.945 1.00 92.81 202 SER A O 1
ATOM 1493 N N . LEU A 1 203 ? -3.974 -11.543 5.686 1.00 93.88 203 LEU A N 1
ATOM 1494 C CA . LEU A 1 203 ? -4.149 -12.215 4.390 1.00 93.88 203 LEU A CA 1
ATOM 1495 C C . LEU A 1 203 ? -4.997 -13.487 4.524 1.00 93.88 203 LEU A 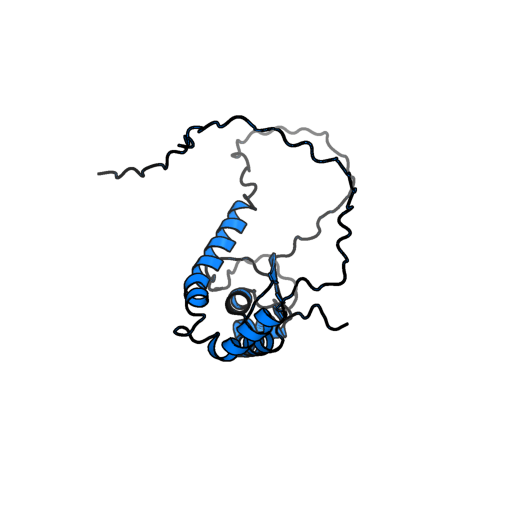C 1
ATOM 1497 O O . LEU A 1 203 ? -5.937 -13.688 3.760 1.00 93.88 203 LEU A O 1
ATOM 1501 N N . LEU A 1 204 ? -4.677 -14.345 5.496 1.00 93.56 204 LEU A N 1
ATOM 1502 C CA . LEU A 1 204 ? -5.361 -15.627 5.697 1.00 93.56 204 LEU A CA 1
ATOM 1503 C C . LEU A 1 204 ? -6.812 -15.462 6.166 1.00 93.56 204 LEU A C 1
ATOM 1505 O O . LEU A 1 204 ? -7.670 -16.258 5.794 1.00 93.56 204 LEU A O 1
ATOM 1509 N N . SER A 1 205 ? -7.090 -14.425 6.957 1.00 91.06 205 SER A N 1
ATOM 1510 C CA . SER A 1 205 ? -8.444 -14.083 7.417 1.00 91.06 205 SER A CA 1
ATOM 1511 C C . SER A 1 205 ? -9.273 -13.311 6.385 1.00 91.06 205 SER A C 1
ATOM 1513 O O . SER A 1 205 ? -10.459 -13.079 6.609 1.00 91.06 205 SER A O 1
ATOM 1515 N N . GLY A 1 206 ? -8.673 -12.897 5.264 1.00 91.31 206 GLY A N 1
ATOM 1516 C CA . GLY A 1 206 ? -9.334 -12.101 4.228 1.00 91.31 206 GLY A CA 1
ATOM 1517 C C . GLY A 1 206 ? -9.464 -10.607 4.555 1.00 91.31 206 GLY A C 1
ATOM 1518 O O . GLY A 1 206 ? -10.030 -9.865 3.752 1.00 91.31 206 GLY A O 1
ATOM 1519 N N . GLY A 1 207 ? -8.915 -10.143 5.684 1.00 91.56 207 GLY A N 1
ATOM 1520 C CA . GLY A 1 207 ? -8.819 -8.720 6.030 1.00 91.56 207 GLY A CA 1
ATOM 1521 C C . GLY A 1 207 ? -7.850 -7.941 5.129 1.00 91.56 207 GLY A C 1
ATOM 1522 O O . GLY A 1 207 ? -7.994 -6.734 4.957 1.00 91.56 207 GLY A O 1
ATOM 1523 N N . PHE A 1 208 ? -6.895 -8.614 4.490 1.00 95.38 208 PHE A N 1
ATOM 1524 C CA . PHE A 1 208 ? -5.970 -8.027 3.522 1.00 95.38 208 PHE A CA 1
ATOM 1525 C C . PHE A 1 208 ? -6.004 -8.818 2.214 1.00 95.38 208 PHE A C 1
ATOM 1527 O O . PHE A 1 208 ? -5.879 -10.036 2.236 1.00 95.38 208 PHE A O 1
ATOM 1534 N N . ASN A 1 209 ? -6.153 -8.145 1.068 1.00 94.88 209 ASN A N 1
ATOM 1535 C CA . ASN A 1 209 ? -6.122 -8.781 -0.250 1.00 94.88 209 ASN A CA 1
ATOM 1536 C C . ASN A 1 209 ? -5.352 -7.955 -1.290 1.00 94.88 209 ASN A C 1
ATOM 1538 O O . ASN A 1 209 ? -5.387 -6.725 -1.270 1.00 94.88 209 ASN A O 1
ATOM 1542 N N . TYR A 1 210 ? -4.743 -8.637 -2.267 1.00 93.12 210 TYR A N 1
ATOM 1543 C CA . TYR A 1 210 ? -4.154 -8.023 -3.463 1.00 93.12 210 TYR A CA 1
ATOM 1544 C C . TYR A 1 210 ? -5.027 -8.279 -4.706 1.00 93.12 210 TYR A C 1
ATOM 1546 O O . TYR A 1 210 ? -4.977 -9.357 -5.300 1.00 93.12 210 TYR A O 1
ATOM 1554 N N . GLY A 1 211 ? -5.797 -7.289 -5.160 1.00 83.00 211 GLY A N 1
ATOM 1555 C CA . GLY A 1 211 ? -6.751 -7.429 -6.272 1.00 83.00 211 GLY A CA 1
ATOM 1556 C C . GLY A 1 211 ? -6.140 -7.231 -7.663 1.00 83.00 211 GLY A C 1
ATOM 1557 O O . GLY A 1 211 ? -5.194 -6.462 -7.825 1.00 83.00 211 GLY A O 1
ATOM 1558 N N . ASN A 1 212 ? -6.669 -7.924 -8.676 1.00 65.75 212 ASN A N 1
ATOM 1559 C CA . ASN A 1 212 ? -6.439 -7.634 -10.097 1.00 65.75 212 ASN A CA 1
ATOM 1560 C C . ASN A 1 212 ? -7.745 -7.063 -10.662 1.00 65.75 212 ASN A C 1
ATOM 1562 O O . ASN A 1 212 ? -8.736 -7.785 -10.717 1.00 65.75 212 ASN A O 1
ATOM 1566 N N . LYS A 1 213 ? -7.776 -5.805 -11.106 1.00 53.25 213 LYS A N 1
ATOM 1567 C CA . LYS A 1 213 ? -8.815 -5.378 -12.055 1.00 53.25 213 LYS A CA 1
ATOM 1568 C C . LYS A 1 213 ? -8.196 -5.457 -13.446 1.00 53.25 213 LYS A C 1
ATOM 1570 O O . LYS A 1 213 ? -7.345 -4.636 -13.763 1.00 53.25 213 LYS A O 1
ATOM 1575 N N . GLY A 1 214 ? -8.558 -6.484 -14.219 1.00 51.75 214 GLY A N 1
ATOM 1576 C CA . GLY A 1 214 ? -8.065 -6.659 -15.593 1.00 51.75 214 GLY A CA 1
ATOM 1577 C C . GLY A 1 214 ? -7.951 -8.092 -16.128 1.00 51.75 214 GLY A C 1
ATOM 1578 O O . GLY A 1 214 ? -7.453 -8.261 -17.233 1.00 51.75 214 GLY A O 1
ATOM 1579 N N . GLN A 1 215 ? -8.381 -9.121 -15.390 1.00 39.09 215 GLN A N 1
ATOM 1580 C CA . GLN A 1 215 ? -8.512 -10.489 -15.913 1.00 39.09 215 GLN A CA 1
ATOM 1581 C C . GLN A 1 215 ? -9.897 -11.043 -15.566 1.00 39.09 215 GLN A C 1
ATOM 1583 O O . GLN A 1 215 ? -10.058 -11.783 -14.598 1.00 39.09 215 GLN A O 1
ATOM 1588 N N . THR A 1 216 ? -10.893 -10.613 -16.333 1.00 32.12 216 THR A N 1
ATOM 1589 C CA . THR A 1 216 ? -12.181 -11.286 -16.550 1.00 32.12 216 THR A CA 1
ATOM 1590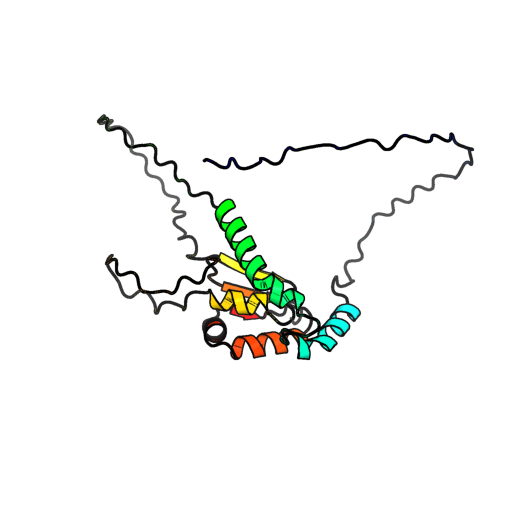 C C . THR A 1 216 ? -12.523 -11.112 -18.012 1.00 32.12 216 THR A C 1
ATOM 1592 O O . THR A 1 216 ? -12.421 -9.941 -18.452 1.00 32.12 216 THR A O 1
#

Organism: NCBI:txid1658174

Sequence (216 aa):
MALNPLRPSAAAARNLTLLRHAPRGTTITTTQLDRARHHSSSASSVSSDEITHFSCLASSWWDPLGPSRILHLMNPLRHEFIASCIAESNPRSDTSPPSSSSSSSDPYNNKDEDTNRNTASPQGLRYLDIGCGGGIFAESLARTIPPASPASQNSTNTGTSATATTLSPVTHASSILAIDPSPVTKKIATYHARANPSANSSLLSGGFNYGNKGQT

InterPro domains:
  IPR029063 S-adenosyl-L-methionine-dependent methyltransferase superfamily [G3DSA:3.40.50.150] (31-208)
  IPR029063 S-adenosyl-L-methionine-dependent methyltransferase superfamily [SSF53335] (48-199)